Protein AF-A0A7M3VDT2-F1 (afdb_monomer_lite)

Organism: Mycoplasmoides genitalium (NCBI:txid2097)

pLDDT: mean 93.92, std 7.59, range [52.44, 98.81]

Foldseek 3Di:
DQQAAFPQQRFGLQQPDDDDPQGFHHWFDLVVAADWEQACLAFPSPPDQCPQDPDNRNIDRFHFQWADDPDQHFDFPVVVFDPPPTDDQPDPVQWDADVPGDIDGPGGGTHHGDQALQGDDPPCPVSRNADDVLVVVCVVCRHVNHQWAKWQQQLDDPSFAPCVPQDGSNPRNDQSPQQPSPAHRGNTGRQSSCVSNQCADPSNHVDGSRIHGGRDPPDDTDIHIDD

Structure (mmCIF, N/CA/C/O backbone):
data_AF-A0A7M3VDT2-F1
#
_entry.id   AF-A0A7M3VDT2-F1
#
loop_
_atom_site.group_PDB
_atom_site.id
_atom_site.type_symbol
_atom_site.label_atom_id
_atom_site.label_alt_id
_atom_site.label_comp_id
_atom_site.label_asym_id
_atom_site.label_entity_id
_atom_site.label_seq_id
_atom_site.pdbx_PDB_ins_code
_atom_site.Cartn_x
_atom_site.Cartn_y
_atom_site.Cartn_z
_atom_site.occupancy
_atom_site.B_iso_or_equiv
_atom_site.auth_seq_id
_atom_site.auth_comp_id
_atom_site.auth_asym_id
_atom_site.auth_atom_id
_atom_site.pdbx_PDB_model_num
ATOM 1 N N . LEU A 1 1 ? 8.315 -5.559 12.850 1.00 96.44 1 LEU A N 1
ATOM 2 C CA . LEU A 1 1 ? 7.412 -4.557 13.456 1.00 96.44 1 LEU A CA 1
ATOM 3 C C . LEU A 1 1 ? 6.039 -5.157 13.721 1.00 96.44 1 LEU A C 1
ATOM 5 O O . LEU A 1 1 ? 5.621 -5.099 14.862 1.00 96.44 1 LEU A O 1
ATOM 9 N N . ASP A 1 2 ? 5.402 -5.822 12.747 1.00 98.19 2 ASP A N 1
ATOM 10 C CA . ASP A 1 2 ? 4.050 -6.404 12.920 1.00 98.19 2 ASP A CA 1
ATOM 11 C C . ASP A 1 2 ? 3.877 -7.374 14.096 1.00 98.19 2 ASP A C 1
ATOM 13 O O . ASP A 1 2 ? 2.784 -7.517 14.633 1.00 98.19 2 ASP A O 1
ATOM 17 N N . PHE A 1 3 ? 4.947 -8.061 14.493 1.00 97.62 3 PHE A N 1
ATOM 18 C CA . PHE A 1 3 ? 4.902 -9.015 15.600 1.00 97.62 3 PHE A CA 1
ATOM 19 C C . PHE A 1 3 ? 4.782 -8.348 16.980 1.00 97.62 3 PHE A C 1
ATOM 21 O O . PHE A 1 3 ? 4.349 -8.990 17.931 1.00 97.62 3 PHE A O 1
ATOM 28 N N . LEU A 1 4 ? 5.175 -7.077 17.107 1.00 95.88 4 LEU A N 1
ATOM 29 C CA . LEU A 1 4 ? 5.096 -6.364 18.379 1.00 95.88 4 LEU A CA 1
ATOM 30 C C . LEU A 1 4 ? 3.632 -5.975 18.669 1.00 95.88 4 LEU A C 1
ATOM 32 O O . LEU A 1 4 ? 2.930 -5.562 17.740 1.00 95.88 4 LEU A O 1
ATOM 36 N N . PRO A 1 5 ? 3.163 -6.087 19.922 1.00 97.06 5 PRO A N 1
ATOM 37 C CA . PRO A 1 5 ? 1.887 -5.523 20.341 1.00 97.06 5 PRO A CA 1
ATOM 38 C C . PRO A 1 5 ? 1.964 -4.006 20.520 1.00 97.06 5 PRO A C 1
ATOM 40 O O . PRO A 1 5 ? 3.031 -3.449 20.7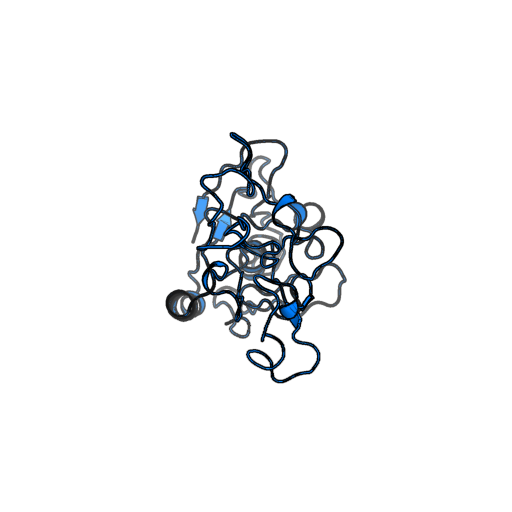88 1.00 97.06 5 PRO A O 1
ATOM 43 N N . TRP A 1 6 ? 0.817 -3.341 20.393 1.00 97.38 6 TRP A N 1
ATOM 44 C CA . TRP A 1 6 ? 0.643 -1.972 20.860 1.00 97.38 6 TRP A CA 1
ATOM 45 C C . TRP A 1 6 ? 0.300 -1.964 22.353 1.00 97.38 6 TRP A C 1
ATOM 47 O O . TRP A 1 6 ? -0.608 -2.667 22.789 1.00 97.38 6 TRP A O 1
ATOM 57 N N . ILE A 1 7 ? 0.995 -1.132 23.132 1.00 95.38 7 ILE A N 1
ATOM 58 C CA . ILE A 1 7 ? 0.852 -1.065 24.597 1.00 95.38 7 ILE A CA 1
ATOM 59 C C . ILE A 1 7 ? -0.560 -0.678 25.074 1.00 95.38 7 ILE A C 1
ATOM 61 O O . ILE A 1 7 ? -0.926 -0.979 26.203 1.00 95.38 7 ILE A O 1
ATOM 65 N N . GLY A 1 8 ? -1.360 -0.009 24.237 1.00 93.12 8 GLY A N 1
ATOM 66 C CA . GLY A 1 8 ? -2.694 0.455 24.624 1.00 93.12 8 GLY A CA 1
ATOM 67 C C . GLY A 1 8 ? -3.764 -0.639 24.697 1.00 93.12 8 GLY A C 1
ATOM 68 O O . GLY A 1 8 ? -4.765 -0.445 25.382 1.00 93.12 8 GLY A O 1
ATOM 69 N N . ASN A 1 9 ? -3.584 -1.774 24.011 1.00 91.50 9 ASN A N 1
ATOM 70 C CA . ASN A 1 9 ? -4.575 -2.863 24.006 1.00 91.50 9 ASN A CA 1
ATOM 71 C C . ASN A 1 9 ? -3.994 -4.279 23.807 1.00 91.50 9 ASN A C 1
ATOM 73 O O . ASN A 1 9 ? -4.750 -5.225 23.572 1.00 91.50 9 ASN A O 1
ATOM 77 N N . ASP A 1 10 ? -2.667 -4.427 23.846 1.00 94.50 10 ASP A N 1
ATOM 78 C CA . ASP A 1 10 ? -1.924 -5.678 23.645 1.00 94.50 10 ASP A CA 1
ATOM 79 C C . ASP A 1 10 ? -2.198 -6.404 22.312 1.00 94.50 10 ASP A C 1
ATOM 81 O O . ASP A 1 10 ? -1.794 -7.555 22.117 1.00 94.50 10 ASP A O 1
ATOM 85 N N . LYS A 1 11 ? -2.858 -5.751 21.346 1.00 94.94 11 LYS A N 1
ATOM 86 C CA . LYS A 1 11 ? -3.047 -6.300 20.001 1.00 94.94 11 LYS A CA 1
ATOM 87 C C . LYS A 1 11 ? -1.802 -6.058 19.158 1.00 94.94 11 LYS A C 1
ATOM 89 O O . LYS A 1 11 ? -1.247 -4.961 19.116 1.00 94.94 11 LYS A O 1
ATOM 94 N N . ALA A 1 12 ? -1.363 -7.106 18.466 1.00 96.94 12 ALA A N 1
ATOM 95 C CA . ALA A 1 12 ? -0.249 -7.042 17.530 1.00 96.94 12 ALA A CA 1
ATOM 96 C C . ALA A 1 12 ? -0.614 -6.254 16.270 1.00 96.94 12 ALA A C 1
ATOM 98 O O . ALA A 1 12 ? -1.678 -6.475 15.692 1.00 96.94 12 ALA A O 1
ATOM 99 N N . PHE A 1 13 ? 0.329 -5.452 15.770 1.00 98.00 13 PHE A N 1
ATOM 100 C CA . PHE A 1 13 ? 0.206 -4.741 14.487 1.00 98.00 13 PHE A CA 1
ATOM 101 C C . PHE A 1 13 ? 0.016 -5.682 13.277 1.00 98.00 13 PHE A C 1
ATOM 103 O O . PHE A 1 13 ? -0.335 -5.247 12.182 1.00 98.00 13 PHE A O 1
ATOM 110 N N . SER A 1 14 ? 0.245 -6.986 13.459 1.00 97.12 14 SER A N 1
ATOM 111 C CA . SER A 1 14 ? -0.022 -8.023 12.459 1.00 97.12 14 SER A CA 1
ATOM 112 C C . SER A 1 14 ? -1.505 -8.283 12.212 1.00 97.12 14 SER A C 1
ATOM 114 O O . SER A 1 14 ? -1.854 -8.747 11.130 1.00 97.12 14 SER A O 1
ATOM 116 N N . ASN A 1 15 ? -2.360 -8.056 13.215 1.00 94.56 15 ASN A N 1
ATOM 117 C CA . ASN A 1 15 ? -3.782 -8.411 13.211 1.00 94.56 15 ASN A CA 1
ATOM 118 C C . ASN A 1 15 ? -4.105 -9.879 12.829 1.00 94.56 15 ASN A C 1
ATOM 120 O O . ASN A 1 15 ? -5.233 -10.204 12.460 1.00 94.56 15 ASN A O 1
ATOM 124 N N . SER A 1 16 ? -3.144 -10.799 12.968 1.00 86.69 16 SER A N 1
ATOM 125 C CA . SER A 1 16 ? -3.182 -12.151 12.379 1.00 86.69 16 SER A CA 1
ATOM 126 C C . SER A 1 16 ? -4.087 -13.182 13.096 1.00 86.69 16 SER A C 1
ATOM 128 O O . SER A 1 16 ? -3.909 -14.387 12.919 1.00 86.69 16 SER A O 1
ATOM 130 N N . HIS A 1 17 ? -5.052 -12.762 13.916 1.00 67.94 17 HIS A N 1
ATOM 131 C CA . HIS A 1 17 ? -5.778 -13.657 14.836 1.00 67.94 17 HIS A CA 1
ATOM 132 C C . HIS A 1 17 ? -7.205 -14.046 14.399 1.00 67.94 17 HIS A C 1
ATOM 134 O O . HIS A 1 17 ? -7.950 -14.593 15.208 1.00 67.94 17 HIS A O 1
ATOM 140 N N . THR A 1 18 ? -7.624 -13.776 13.156 1.00 60.59 18 THR A N 1
ATOM 141 C CA . THR A 1 18 ? -9.034 -13.951 12.740 1.00 60.59 18 THR A CA 1
ATOM 142 C C . THR A 1 18 ? -9.201 -14.826 11.487 1.00 60.59 18 THR A C 1
ATOM 144 O O . THR A 1 18 ? -8.371 -14.801 10.587 1.00 60.59 18 THR A O 1
ATOM 147 N N . LEU A 1 19 ? -10.270 -15.640 11.457 1.00 52.44 19 LEU A N 1
ATOM 148 C CA . LEU A 1 19 ? -10.548 -16.713 10.477 1.00 52.44 19 LEU A CA 1
ATOM 149 C C . LEU A 1 19 ? -11.676 -16.361 9.472 1.00 52.44 19 LEU A C 1
ATOM 151 O O . LEU A 1 19 ? -12.477 -17.223 9.118 1.00 52.44 19 LEU A O 1
ATOM 155 N N . SER A 1 20 ? -11.798 -15.107 9.022 1.00 59.22 20 SER A N 1
ATOM 156 C CA . SER A 1 20 ? -12.810 -14.718 8.015 1.00 59.22 20 SER A CA 1
ATOM 157 C C . SER A 1 20 ? -12.182 -14.336 6.664 1.00 59.22 20 SER A C 1
ATOM 159 O O . SER A 1 20 ? -10.976 -14.171 6.547 1.00 59.22 20 SER A O 1
ATOM 161 N N . SER A 1 21 ? -12.972 -14.218 5.595 1.00 53.88 21 SER A N 1
ATOM 162 C CA . SER A 1 21 ? -12.469 -13.788 4.275 1.00 53.88 21 SER A CA 1
ATOM 163 C C . SER A 1 21 ? -12.267 -12.269 4.160 1.00 53.88 21 SER A C 1
ATOM 165 O O . SER A 1 21 ? -11.665 -11.803 3.199 1.00 53.88 21 SER A O 1
ATOM 167 N N . SER A 1 22 ? -12.769 -11.499 5.131 1.00 67.69 22 SER A N 1
ATOM 168 C CA . SER A 1 22 ? -12.589 -10.048 5.258 1.00 67.69 22 SER A CA 1
ATOM 169 C C . SER A 1 22 ? -11.825 -9.755 6.549 1.00 67.69 22 SER A C 1
ATOM 171 O O . SER A 1 22 ? -12.289 -9.015 7.421 1.00 67.69 22 SER A O 1
ATOM 173 N N . THR A 1 23 ? -10.673 -10.408 6.694 1.00 88.38 23 THR A N 1
ATOM 174 C CA . THR A 1 23 ? -9.798 -10.252 7.852 1.00 88.38 23 THR A CA 1
ATOM 175 C C . THR A 1 23 ? -8.942 -9.001 7.730 1.00 88.38 23 THR A C 1
ATOM 177 O O . THR A 1 23 ? -8.434 -8.714 6.643 1.00 88.38 23 THR A O 1
ATOM 180 N N . PRO A 1 24 ? -8.720 -8.296 8.845 1.00 94.06 24 PRO A N 1
ATOM 181 C CA . PRO A 1 24 ? -7.745 -7.224 8.918 1.00 94.06 24 PRO A CA 1
ATOM 182 C C . PRO A 1 24 ? -6.366 -7.655 8.411 1.00 94.06 24 PRO A C 1
ATOM 184 O O . PRO A 1 24 ? -5.929 -8.787 8.620 1.00 94.06 24 PRO A O 1
ATOM 187 N N . LEU A 1 25 ? -5.686 -6.725 7.749 1.00 96.44 25 LEU A N 1
ATOM 188 C CA . LEU A 1 25 ? -4.339 -6.908 7.212 1.00 96.44 25 LEU A CA 1
ATOM 189 C C . LEU A 1 25 ? -3.280 -6.377 8.200 1.00 96.44 25 LEU A C 1
ATOM 191 O O . LEU A 1 25 ? -3.615 -5.573 9.078 1.00 96.44 25 LEU A O 1
ATOM 195 N N . PRO A 1 26 ? -2.004 -6.790 8.071 1.00 98.00 26 PRO A N 1
ATOM 196 C CA . PRO A 1 26 ? -0.921 -6.233 8.875 1.00 98.00 26 PRO A CA 1
ATOM 197 C C . PRO A 1 26 ? -0.645 -4.764 8.522 1.00 98.00 26 PRO A C 1
ATOM 199 O O . PRO A 1 26 ? -0.863 -4.321 7.392 1.00 98.00 26 PRO A O 1
ATOM 202 N N . THR A 1 27 ? -0.123 -4.010 9.489 1.00 98.50 27 THR A N 1
ATOM 203 C CA . THR A 1 27 ? 0.191 -2.584 9.327 1.00 98.50 27 THR A CA 1
ATOM 204 C C . THR A 1 27 ? 1.484 -2.335 8.549 1.00 98.50 27 THR A C 1
ATOM 206 O O . THR A 1 27 ? 1.537 -1.405 7.743 1.00 98.50 27 THR A O 1
ATOM 209 N N . PHE A 1 28 ? 2.537 -3.125 8.776 1.00 98.69 28 PHE A N 1
ATOM 210 C CA . PHE A 1 28 ? 3.884 -2.843 8.266 1.00 98.69 28 PHE A CA 1
ATOM 211 C C . PHE A 1 28 ? 4.374 -3.811 7.186 1.00 98.69 28 PHE A C 1
ATOM 213 O O . PHE A 1 28 ? 5.256 -3.442 6.410 1.00 98.69 28 PHE A O 1
ATOM 220 N N . SER A 1 29 ? 3.869 -5.040 7.114 1.00 98.56 29 SER A N 1
ATOM 221 C CA . SER A 1 29 ? 4.315 -6.050 6.144 1.00 98.56 29 SER A CA 1
ATOM 222 C C . SER A 1 29 ? 3.548 -5.959 4.826 1.00 98.56 29 SER A C 1
ATOM 224 O O . SER A 1 29 ? 2.366 -5.635 4.803 1.00 98.56 29 SER A O 1
ATOM 226 N N . ASN A 1 30 ? 4.223 -6.293 3.723 1.00 98.56 30 ASN A N 1
ATOM 227 C CA . ASN A 1 30 ? 3.563 -6.538 2.434 1.00 98.56 30 ASN A CA 1
ATOM 228 C C . ASN A 1 30 ? 3.340 -8.031 2.168 1.00 98.56 30 ASN A C 1
ATOM 230 O O . ASN A 1 30 ? 2.627 -8.381 1.236 1.00 98.56 30 ASN A O 1
ATOM 234 N N . ILE A 1 31 ? 3.964 -8.925 2.937 1.00 98.12 31 ILE A N 1
ATOM 235 C CA . ILE A 1 31 ? 3.867 -10.370 2.712 1.00 98.12 31 ILE A CA 1
ATOM 236 C C . ILE A 1 31 ? 2.407 -10.792 2.908 1.00 98.12 31 ILE A C 1
ATOM 238 O O . ILE A 1 31 ? 1.823 -10.494 3.946 1.00 98.12 31 ILE A O 1
ATOM 242 N N . ASN A 1 32 ? 1.835 -11.459 1.899 1.00 96.56 32 ASN A N 1
ATOM 243 C CA . ASN A 1 32 ? 0.412 -11.819 1.818 1.00 96.56 32 ASN A CA 1
ATOM 244 C C . ASN A 1 32 ? -0.567 -10.628 1.744 1.00 96.56 32 ASN A C 1
ATOM 246 O O . ASN A 1 32 ? -1.766 -10.818 1.923 1.00 96.56 32 ASN A O 1
ATOM 250 N N . VAL A 1 33 ? -0.085 -9.423 1.421 1.00 97.19 33 VAL A N 1
ATOM 251 C CA . VAL A 1 33 ? -0.910 -8.223 1.228 1.00 97.19 33 VAL A CA 1
ATOM 252 C C . VAL A 1 33 ? -0.887 -7.791 -0.239 1.00 97.19 33 VAL A C 1
ATOM 254 O O . VAL A 1 33 ? 0.177 -7.593 -0.831 1.00 97.19 33 VAL A O 1
ATOM 257 N N . GLY A 1 34 ? -2.072 -7.606 -0.823 1.00 96.12 34 GLY A N 1
ATOM 258 C CA . GLY A 1 34 ? -2.234 -7.272 -2.237 1.00 96.12 34 GLY A CA 1
ATOM 259 C C . GLY A 1 34 ? -2.085 -8.504 -3.128 1.00 96.12 34 GLY A C 1
ATOM 260 O O . GLY A 1 34 ? -2.728 -9.525 -2.896 1.00 96.12 34 GLY A O 1
ATOM 261 N N . VAL A 1 35 ? -1.246 -8.414 -4.160 1.00 96.94 35 VAL A N 1
ATOM 262 C CA . VAL A 1 35 ? -1.009 -9.502 -5.122 1.00 96.94 35 VAL A CA 1
ATOM 263 C C . VAL A 1 35 ? 0.481 -9.779 -5.285 1.00 96.94 35 VAL A C 1
ATOM 265 O O . VAL A 1 35 ? 1.318 -8.928 -4.992 1.00 96.94 35 VAL A O 1
ATOM 268 N N . LYS A 1 36 ? 0.823 -10.971 -5.781 1.00 97.75 36 LYS A N 1
ATOM 269 C CA . LYS A 1 36 ? 2.179 -11.267 -6.253 1.00 97.75 36 LYS A CA 1
ATOM 270 C C . LYS A 1 36 ? 2.397 -10.677 -7.645 1.00 97.75 36 LYS A C 1
ATOM 272 O O . LYS A 1 36 ? 1.536 -10.823 -8.512 1.00 97.75 36 LYS A O 1
ATOM 277 N N . SER A 1 37 ? 3.545 -10.037 -7.823 1.00 97.81 37 SER A N 1
ATOM 278 C CA . SER A 1 37 ? 4.015 -9.443 -9.070 1.00 97.81 37 SER A CA 1
ATOM 279 C C . SER A 1 37 ? 5.362 -10.041 -9.456 1.00 97.81 37 SER A C 1
ATOM 281 O O . SER A 1 37 ? 6.316 -9.941 -8.682 1.00 97.81 37 SER A O 1
ATOM 283 N N . ASP A 1 38 ? 5.468 -10.549 -10.681 1.00 96.88 38 ASP A N 1
ATOM 284 C CA . ASP A 1 38 ? 6.740 -10.967 -11.274 1.00 96.88 38 ASP A CA 1
ATOM 285 C C . ASP A 1 38 ? 7.572 -9.734 -11.657 1.00 96.88 38 ASP A C 1
ATOM 287 O O . ASP A 1 38 ? 7.226 -8.973 -12.570 1.00 96.88 38 ASP A O 1
ATOM 291 N N . ILE A 1 39 ? 8.685 -9.531 -10.952 1.00 96.75 39 ILE A N 1
ATOM 292 C CA . ILE A 1 39 ? 9.548 -8.358 -11.138 1.00 96.75 39 ILE A CA 1
ATOM 293 C C . ILE A 1 39 ? 10.364 -8.398 -12.434 1.00 96.75 39 ILE A C 1
ATOM 295 O O . ILE A 1 39 ? 10.889 -7.366 -12.849 1.00 96.75 39 ILE A O 1
ATOM 299 N N . THR A 1 40 ? 10.451 -9.548 -13.117 1.00 96.56 40 THR A N 1
ATOM 300 C CA . THR A 1 40 ? 11.112 -9.639 -14.435 1.00 96.56 40 THR A CA 1
ATOM 301 C C . THR A 1 40 ? 10.351 -8.880 -15.516 1.00 96.56 40 THR A C 1
ATOM 303 O O . THR A 1 40 ? 10.894 -8.616 -16.582 1.00 96.56 40 THR A O 1
ATOM 306 N N . GLN A 1 41 ? 9.096 -8.509 -15.255 1.00 96.56 41 GLN A N 1
ATOM 307 C CA . GLN A 1 41 ? 8.261 -7.750 -16.182 1.00 96.56 41 GLN A CA 1
ATOM 308 C C . GLN A 1 41 ? 8.283 -6.237 -15.925 1.00 96.56 41 GLN A C 1
ATOM 310 O O . GLN A 1 41 ? 7.543 -5.492 -16.578 1.00 96.56 41 GLN A O 1
ATOM 315 N N . HIS A 1 42 ? 9.118 -5.767 -14.993 1.00 96.81 42 HIS A N 1
ATOM 316 C CA . HIS A 1 42 ? 9.266 -4.353 -14.644 1.00 96.81 42 HIS A CA 1
ATOM 317 C C . HIS A 1 42 ? 10.439 -3.702 -15.383 1.00 96.81 42 HIS A C 1
ATOM 319 O O . HIS A 1 42 ? 11.436 -4.351 -15.694 1.00 96.81 42 HIS A O 1
ATOM 325 N N . LEU A 1 43 ? 10.344 -2.387 -15.592 1.00 97.38 43 LEU A N 1
ATOM 326 C CA . LEU A 1 43 ? 11.415 -1.536 -16.113 1.00 97.38 43 LEU A CA 1
ATOM 327 C C . LEU A 1 43 ? 11.958 -2.041 -17.463 1.00 97.38 43 LEU A C 1
ATOM 329 O O . LEU A 1 43 ? 11.207 -2.101 -18.437 1.00 97.38 43 LEU A O 1
ATOM 333 N N . ASN A 1 44 ? 13.250 -2.373 -17.538 1.00 96.06 44 ASN A N 1
ATOM 334 C CA . ASN A 1 44 ? 13.911 -2.869 -18.746 1.00 96.06 44 ASN A CA 1
ATOM 335 C C . ASN A 1 44 ? 13.699 -4.370 -19.000 1.00 96.06 44 ASN A C 1
ATOM 337 O O . ASN A 1 44 ? 14.015 -4.822 -20.092 1.00 96.06 44 ASN A O 1
ATOM 341 N N . LYS A 1 45 ? 13.162 -5.132 -18.035 1.00 96.25 45 LYS A N 1
ATOM 342 C CA . LYS A 1 45 ? 12.861 -6.575 -18.153 1.00 96.25 45 LYS A CA 1
ATOM 343 C C . LYS A 1 45 ? 14.058 -7.490 -18.431 1.00 96.25 45 LYS A C 1
ATOM 345 O O . LYS A 1 45 ? 13.898 -8.610 -18.915 1.00 96.25 45 LYS A O 1
ATOM 350 N N . GLU A 1 46 ? 15.264 -7.038 -18.115 1.00 94.12 46 GLU A N 1
ATOM 351 C CA . GLU A 1 46 ? 16.500 -7.770 -18.384 1.00 94.12 46 GLU A CA 1
ATOM 352 C C . GLU A 1 46 ? 17.283 -8.010 -17.090 1.00 94.12 46 GLU A C 1
ATOM 354 O O . GLU A 1 46 ? 17.247 -7.203 -16.160 1.00 94.12 46 GLU A O 1
ATOM 359 N N . ASN A 1 47 ? 18.017 -9.129 -17.039 1.00 92.69 47 ASN A N 1
ATOM 360 C CA . ASN A 1 47 ? 18.950 -9.470 -15.957 1.00 92.69 47 ASN A CA 1
ATOM 361 C C . ASN A 1 47 ? 18.349 -9.389 -14.538 1.00 92.69 47 ASN A C 1
ATOM 363 O O . ASN A 1 47 ? 19.010 -8.950 -13.607 1.00 92.69 47 ASN A O 1
ATOM 367 N N . THR A 1 48 ? 17.091 -9.800 -14.351 1.00 93.19 48 THR A N 1
ATOM 368 C CA . THR A 1 48 ? 16.390 -9.638 -13.059 1.00 93.19 48 THR A CA 1
ATOM 369 C C . THR A 1 48 ? 16.280 -10.934 -12.244 1.00 93.19 48 THR A C 1
ATOM 371 O O . THR A 1 48 ? 16.426 -10.905 -11.024 1.00 93.19 48 THR A O 1
ATOM 374 N N . ARG A 1 49 ? 16.040 -12.084 -12.898 1.00 89.31 49 ARG A N 1
ATOM 375 C CA . ARG A 1 49 ? 15.554 -13.325 -12.251 1.00 89.31 49 ARG A CA 1
ATOM 376 C C . ARG A 1 49 ? 16.383 -13.781 -11.047 1.00 89.31 49 ARG A C 1
ATOM 378 O O . ARG A 1 49 ? 15.817 -14.004 -9.991 1.00 89.31 49 ARG A O 1
ATOM 385 N N . TRP A 1 50 ? 17.697 -13.902 -11.210 1.00 91.50 50 TRP A N 1
ATOM 386 C CA . TRP A 1 50 ? 18.598 -14.438 -10.179 1.00 91.50 50 TRP A CA 1
ATOM 387 C C . TRP A 1 50 ? 19.358 -13.359 -9.407 1.00 91.50 50 TRP A C 1
ATOM 389 O O . TRP A 1 50 ? 20.159 -13.677 -8.536 1.00 91.50 50 TRP A O 1
ATOM 399 N N . VAL A 1 51 ? 19.136 -12.087 -9.744 1.00 95.50 51 VAL A N 1
ATOM 400 C CA . VAL A 1 51 ? 19.867 -10.966 -9.141 1.00 95.50 51 VAL A CA 1
ATOM 401 C C . VAL A 1 51 ? 19.281 -10.602 -7.782 1.00 95.50 51 VAL A C 1
ATOM 403 O O . VAL A 1 51 ? 20.025 -10.318 -6.850 1.00 95.50 51 VAL A O 1
ATOM 406 N N . PHE A 1 52 ? 17.952 -10.638 -7.658 1.00 94.50 52 PHE A N 1
ATOM 407 C CA . PHE A 1 52 ? 17.258 -10.170 -6.455 1.00 94.50 52 PHE A CA 1
ATOM 408 C C . PHE A 1 52 ? 16.658 -11.291 -5.609 1.00 94.50 52 PHE A C 1
ATOM 410 O O . PHE A 1 52 ? 16.582 -11.163 -4.390 1.00 94.50 52 PHE A O 1
ATOM 417 N N . ILE A 1 53 ? 16.202 -12.374 -6.243 1.00 94.00 53 ILE A N 1
ATOM 418 C CA . ILE A 1 53 ? 15.517 -13.477 -5.569 1.00 94.00 53 ILE A CA 1
ATOM 419 C C . ILE A 1 53 ? 16.188 -14.784 -6.000 1.00 94.00 53 ILE A C 1
ATOM 421 O O . ILE A 1 53 ? 16.200 -15.093 -7.191 1.00 94.00 53 ILE A O 1
ATOM 425 N N . PRO A 1 54 ? 16.727 -15.588 -5.069 1.00 91.81 54 PRO A N 1
ATOM 426 C CA . PRO A 1 54 ? 17.346 -16.870 -5.390 1.00 91.81 54 PRO A CA 1
ATOM 427 C C . PRO A 1 54 ? 16.277 -17.963 -5.578 1.00 91.81 54 PRO A C 1
ATOM 429 O O . PRO A 1 54 ? 16.284 -18.985 -4.898 1.00 91.81 54 PRO A O 1
ATOM 432 N N . ASN A 1 55 ? 15.313 -17.728 -6.471 1.00 89.25 55 ASN A N 1
ATOM 433 C CA . ASN A 1 55 ? 14.240 -18.662 -6.810 1.00 89.25 55 ASN A CA 1
ATOM 434 C C . ASN A 1 55 ? 13.820 -18.487 -8.280 1.00 89.25 55 ASN A C 1
ATOM 436 O O . ASN A 1 55 ? 13.963 -17.413 -8.858 1.00 89.25 55 ASN A O 1
ATOM 440 N N . SER A 1 56 ? 13.267 -19.540 -8.885 1.00 88.00 56 SER A N 1
ATOM 441 C CA . SER A 1 56 ? 12.819 -19.540 -10.283 1.00 88.00 56 SER A CA 1
ATOM 442 C C . SER A 1 56 ? 11.630 -18.610 -10.541 1.00 88.00 56 SER A C 1
ATOM 444 O O . SER A 1 56 ? 11.486 -18.117 -11.660 1.00 88.00 56 SER A O 1
ATOM 446 N N . SER A 1 57 ? 10.808 -18.362 -9.515 1.00 92.75 57 SER A N 1
ATOM 447 C CA . SER A 1 57 ? 9.689 -17.412 -9.527 1.00 92.75 57 SER A CA 1
ATOM 448 C C . SER A 1 57 ? 10.059 -16.176 -8.699 1.00 92.75 57 SER A C 1
ATOM 450 O O . SER A 1 57 ? 9.943 -16.216 -7.468 1.00 92.75 57 SER A O 1
ATOM 452 N N . PRO A 1 58 ? 10.549 -15.092 -9.328 1.00 93.31 58 PRO A N 1
ATOM 453 C CA . PRO A 1 58 ? 10.951 -13.872 -8.636 1.00 93.31 58 PRO A CA 1
ATOM 454 C C . PRO A 1 58 ? 9.727 -12.987 -8.328 1.00 93.31 58 PRO A C 1
ATOM 456 O O . PRO A 1 58 ? 9.651 -11.826 -8.722 1.00 93.31 58 PRO A O 1
ATOM 459 N N . ASP A 1 59 ? 8.748 -13.552 -7.625 1.00 96.69 59 ASP A N 1
ATOM 460 C CA . ASP A 1 59 ? 7.518 -12.856 -7.255 1.00 96.69 59 ASP A CA 1
ATOM 461 C C . ASP A 1 59 ? 7.699 -12.032 -5.978 1.00 96.69 59 ASP A C 1
ATOM 463 O O . ASP A 1 59 ? 8.190 -12.532 -4.963 1.00 96.69 59 ASP A O 1
ATOM 467 N N . ILE A 1 60 ? 7.204 -10.794 -5.992 1.00 97.75 60 ILE A N 1
ATOM 468 C CA . ILE A 1 60 ? 7.142 -9.918 -4.815 1.00 97.75 60 ILE A CA 1
ATOM 469 C C . ILE A 1 60 ? 5.698 -9.490 -4.567 1.00 97.75 60 ILE A C 1
ATOM 471 O O . ILE A 1 60 ? 4.948 -9.211 -5.502 1.00 97.75 60 ILE A O 1
ATOM 475 N N . TRP A 1 61 ? 5.297 -9.438 -3.297 1.00 98.56 61 TRP A N 1
ATOM 476 C CA . TRP A 1 61 ? 3.994 -8.908 -2.908 1.00 98.56 61 TRP A CA 1
ATOM 477 C C . TRP A 1 61 ? 3.948 -7.386 -3.049 1.00 98.56 61 TRP A C 1
ATOM 479 O O . TRP A 1 61 ? 4.810 -6.678 -2.530 1.00 98.56 61 TRP A O 1
ATOM 489 N N . THR A 1 62 ? 2.907 -6.877 -3.703 1.00 98.25 62 THR A N 1
ATOM 490 C CA . THR A 1 62 ? 2.744 -5.444 -3.984 1.00 98.25 62 THR A CA 1
ATOM 491 C C . THR A 1 62 ? 2.499 -4.586 -2.743 1.00 98.25 62 THR A C 1
ATOM 493 O O . THR A 1 62 ? 2.764 -3.383 -2.780 1.00 98.25 62 THR A O 1
ATOM 496 N N . GLY A 1 63 ? 1.947 -5.174 -1.676 1.00 98.31 63 GLY A N 1
ATOM 497 C CA . GLY A 1 63 ? 1.358 -4.425 -0.570 1.00 98.31 63 GLY A CA 1
ATOM 498 C C . GLY A 1 63 ? -0.005 -3.821 -0.929 1.00 98.31 63 GLY A C 1
ATOM 499 O O . GLY A 1 63 ? -0.547 -4.061 -2.015 1.00 98.31 63 GLY A O 1
ATOM 500 N N . ALA A 1 64 ? -0.562 -3.047 0.005 1.00 98.06 64 ALA A N 1
ATOM 501 C CA . ALA A 1 64 ? -1.848 -2.365 -0.148 1.00 98.06 64 ALA A CA 1
ATOM 502 C C . ALA A 1 64 ? -1.734 -1.134 -1.069 1.00 98.06 64 ALA A C 1
ATOM 504 O O . ALA A 1 64 ? -0.658 -0.543 -1.213 1.00 98.06 64 ALA A O 1
ATOM 505 N N . GLY A 1 65 ? -2.843 -0.719 -1.692 1.00 97.25 65 GLY A N 1
ATOM 506 C CA . GLY A 1 65 ? -2.863 0.425 -2.614 1.00 97.25 65 GLY A CA 1
ATOM 507 C C . GLY A 1 65 ? -2.116 0.158 -3.920 1.00 97.25 65 GLY A C 1
ATOM 508 O O . GLY A 1 65 ? -1.513 1.066 -4.495 1.00 97.25 65 GLY A O 1
ATOM 509 N N . TYR A 1 66 ? -2.072 -1.104 -4.351 1.00 97.25 66 TYR A N 1
ATOM 510 C CA . TYR A 1 66 ? -1.368 -1.499 -5.563 1.00 97.25 66 TYR A CA 1
ATOM 511 C C . TYR A 1 66 ? -2.149 -1.117 -6.829 1.00 97.25 66 TYR A C 1
ATOM 513 O O . TYR A 1 66 ? -3.349 -0.860 -6.810 1.00 97.25 66 TYR A O 1
ATOM 521 N N . ARG A 1 67 ? -1.442 -1.093 -7.957 1.00 95.00 67 ARG A N 1
ATOM 522 C CA . ARG A 1 67 ? -1.919 -0.716 -9.288 1.00 95.00 67 ARG A CA 1
ATOM 523 C C . ARG A 1 67 ? -1.751 -1.903 -10.233 1.00 95.00 67 ARG A C 1
ATOM 525 O O . ARG A 1 67 ? -0.671 -2.494 -10.315 1.00 95.00 67 ARG A O 1
ATOM 532 N N . LYS A 1 68 ? -2.794 -2.229 -10.990 1.00 91.69 68 LYS A N 1
ATOM 533 C CA . LYS A 1 68 ? -2.779 -3.299 -12.000 1.00 91.69 68 LYS A CA 1
ATOM 534 C C . LYS A 1 68 ? -3.579 -2.896 -13.232 1.00 91.69 68 LYS A C 1
ATOM 536 O O . LYS A 1 68 ? -4.475 -2.061 -13.148 1.00 91.69 68 LYS A O 1
ATOM 541 N N . GLN A 1 69 ? -3.285 -3.538 -14.357 1.00 84.31 69 GLN A N 1
ATOM 542 C CA . GLN A 1 69 ? -4.126 -3.488 -15.548 1.00 84.31 69 GLN A CA 1
ATOM 543 C C . GLN A 1 69 ? -4.094 -4.854 -16.235 1.00 84.31 69 GLN A C 1
ATOM 545 O O . GLN A 1 69 ? -3.098 -5.219 -16.853 1.00 84.31 69 GLN A O 1
ATOM 550 N N . GLY A 1 70 ? -5.182 -5.616 -16.114 1.00 81.94 70 GLY A N 1
ATOM 551 C CA . GLY A 1 70 ? -5.314 -6.964 -16.681 1.00 81.94 70 GLY A CA 1
ATOM 552 C C . GLY A 1 70 ? -4.486 -8.036 -15.959 1.00 81.94 70 GLY A C 1
ATOM 553 O O . GLY A 1 70 ? -5.040 -9.056 -15.565 1.00 81.94 70 GLY A O 1
ATOM 554 N N . ASN A 1 71 ? -3.188 -7.798 -15.742 1.00 87.50 71 ASN A N 1
ATOM 555 C CA . ASN A 1 71 ? -2.275 -8.679 -15.011 1.00 87.50 71 ASN A CA 1
ATOM 556 C C . ASN A 1 71 ? -1.601 -7.961 -13.821 1.00 87.50 71 ASN A C 1
ATOM 558 O O . ASN A 1 71 ? -1.744 -6.748 -13.644 1.00 87.50 71 ASN A O 1
ATOM 562 N N . ASN A 1 72 ? -0.856 -8.730 -13.020 1.00 93.00 72 ASN A N 1
ATOM 563 C CA . ASN A 1 72 ? -0.139 -8.246 -11.836 1.00 93.00 72 ASN A CA 1
ATOM 564 C C . ASN A 1 72 ? 1.374 -8.067 -12.068 1.00 93.00 72 ASN A C 1
ATOM 566 O O . ASN A 1 72 ? 2.088 -7.807 -11.110 1.00 93.00 72 ASN A O 1
ATOM 570 N N . ASN A 1 73 ? 1.869 -8.207 -13.303 1.00 95.00 73 ASN A N 1
ATOM 571 C CA . ASN A 1 73 ? 3.296 -8.336 -13.621 1.00 95.00 73 ASN A CA 1
ATOM 572 C C . ASN A 1 73 ? 3.779 -7.132 -14.442 1.00 95.00 73 ASN A C 1
ATOM 574 O O . ASN A 1 73 ? 3.976 -7.212 -15.655 1.00 95.00 73 ASN A O 1
ATOM 578 N N . GLY A 1 74 ? 3.957 -6.001 -13.765 1.00 94.88 74 GLY A N 1
ATOM 579 C CA . GLY A 1 74 ? 4.299 -4.711 -14.360 1.00 94.88 74 GLY A CA 1
ATOM 580 C C . GLY A 1 74 ? 3.076 -3.989 -14.918 1.00 94.88 74 GLY A C 1
ATOM 581 O O . GLY A 1 74 ? 2.300 -4.549 -15.687 1.00 94.88 74 GLY A O 1
ATOM 582 N N . ILE A 1 75 ? 2.897 -2.722 -14.543 1.00 95.69 75 ILE A N 1
ATOM 583 C CA . ILE A 1 75 ? 1.840 -1.878 -15.107 1.00 95.69 75 ILE A CA 1
ATOM 584 C C . ILE A 1 75 ? 2.371 -1.123 -16.337 1.00 95.69 75 ILE A C 1
ATOM 586 O O . ILE A 1 75 ? 3.419 -0.479 -16.230 1.00 95.69 75 ILE A O 1
ATOM 590 N N . PRO A 1 76 ? 1.688 -1.167 -17.496 1.00 94.12 76 PRO A N 1
ATOM 591 C CA . PRO A 1 76 ? 2.102 -0.402 -18.669 1.00 94.12 76 PRO A CA 1
ATOM 592 C C . PRO A 1 76 ? 2.078 1.107 -18.409 1.00 94.12 76 PRO A C 1
ATOM 594 O O . PRO A 1 76 ? 1.140 1.627 -17.800 1.00 94.12 76 PRO A O 1
ATOM 597 N N . LEU A 1 77 ? 3.064 1.833 -18.940 1.00 90.69 77 LEU A N 1
ATOM 598 C CA . LEU A 1 77 ? 3.145 3.293 -18.827 1.00 90.69 77 LEU A CA 1
ATOM 599 C C . LEU A 1 77 ? 1.881 3.991 -19.351 1.00 9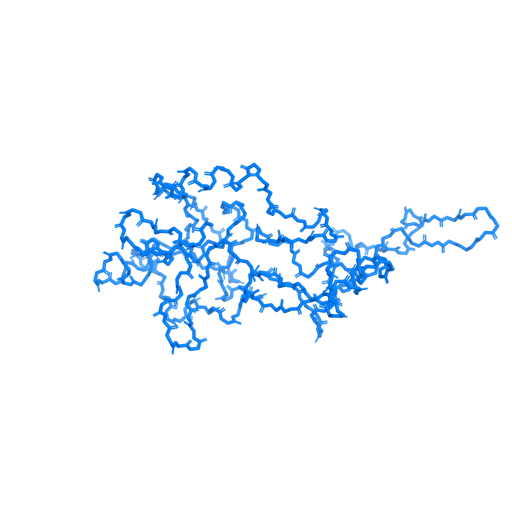0.69 77 LEU A C 1
ATOM 601 O O . LEU A 1 77 ? 1.454 4.999 -18.793 1.00 90.69 77 LEU A O 1
ATOM 605 N N . THR A 1 78 ? 1.263 3.452 -20.405 1.00 86.75 78 THR A N 1
ATOM 606 C CA . THR A 1 78 ? 0.028 3.980 -21.012 1.00 86.75 78 THR A CA 1
ATOM 607 C C . THR A 1 78 ? -1.130 4.105 -20.030 1.00 86.75 78 THR A C 1
ATOM 609 O O . THR A 1 78 ? -2.010 4.931 -20.245 1.00 86.75 78 THR A O 1
ATOM 612 N N . SER A 1 79 ? -1.102 3.338 -18.946 1.00 84.12 79 SER A N 1
ATOM 613 C CA . SER A 1 79 ? -2.193 3.227 -17.975 1.00 84.12 79 SER A CA 1
ATOM 614 C C . SER A 1 79 ? -2.000 4.115 -16.755 1.00 84.12 79 SER A C 1
ATOM 616 O O . SER A 1 79 ? -2.852 4.150 -15.875 1.00 84.12 79 SER A O 1
ATOM 618 N N . VAL A 1 80 ? -0.874 4.829 -16.699 1.00 81.12 80 VAL A N 1
ATOM 619 C CA . VAL A 1 80 ? -0.502 5.711 -15.587 1.00 81.12 80 VAL A CA 1
ATOM 620 C C . VAL A 1 80 ? -0.020 7.081 -16.069 1.00 81.12 80 VAL A C 1
ATOM 622 O O . VAL A 1 80 ? 0.642 7.805 -15.328 1.00 81.12 80 VAL A O 1
ATOM 625 N N . LYS A 1 81 ? -0.326 7.446 -17.321 1.00 80.56 81 LYS A N 1
ATOM 626 C CA . LYS A 1 81 ? 0.023 8.761 -17.865 1.00 80.56 81 LYS A CA 1
ATOM 627 C C . LYS A 1 81 ? -0.734 9.866 -17.115 1.00 80.56 81 LYS A C 1
ATOM 629 O O . LYS A 1 81 ? -1.945 9.738 -16.940 1.00 80.56 81 LYS A O 1
ATOM 634 N N . PRO A 1 82 ? -0.064 10.962 -16.723 1.00 74.75 82 PRO A N 1
ATOM 635 C CA . PRO A 1 82 ? -0.739 12.103 -16.119 1.00 74.75 82 PRO A CA 1
ATOM 636 C C . PRO A 1 82 ? -1.695 12.780 -17.110 1.00 74.75 82 PRO A C 1
ATOM 638 O O . PRO A 1 82 ? -1.482 12.771 -18.329 1.00 74.75 82 PRO A O 1
ATOM 641 N N . SER A 1 83 ? -2.751 13.384 -16.567 1.00 61.66 83 SER A N 1
ATOM 642 C CA . SER A 1 83 ? -3.751 14.139 -17.314 1.00 61.66 83 SER A CA 1
ATOM 643 C C . SER A 1 83 ? -3.378 15.625 -17.393 1.00 61.66 83 SER A C 1
ATOM 645 O O . SER A 1 83 ? -3.482 16.342 -16.403 1.00 61.66 83 SER A O 1
ATOM 647 N N . SER A 1 84 ? -3.034 16.061 -18.606 1.00 71.88 84 SER A N 1
ATOM 648 C CA . SER A 1 84 ? -3.016 17.450 -19.104 1.00 71.88 84 SER A CA 1
ATOM 649 C C . SER A 1 84 ? -1.788 18.344 -18.801 1.00 71.88 84 SER A C 1
ATOM 651 O O . SER A 1 84 ? -1.608 18.775 -17.665 1.00 71.88 84 SER A O 1
ATOM 653 N N . PRO A 1 85 ? -1.009 18.720 -19.847 1.00 73.75 85 PRO A N 1
ATOM 654 C CA . PRO A 1 85 ? -1.021 18.096 -21.174 1.00 73.75 85 PRO A CA 1
ATOM 655 C C . PRO A 1 85 ? -0.656 16.608 -21.054 1.00 73.75 85 PRO A C 1
ATOM 657 O O . PRO A 1 85 ? 0.165 16.220 -20.225 1.00 73.75 85 PRO A O 1
ATOM 660 N N . SER A 1 86 ? -1.323 15.752 -21.837 1.00 82.38 86 SER A N 1
ATOM 661 C CA . SER A 1 86 ? -1.082 14.305 -21.783 1.00 82.38 86 SER A CA 1
ATOM 662 C C . SER A 1 86 ? 0.370 14.001 -22.146 1.00 82.38 86 SER A C 1
ATOM 664 O O . SER A 1 86 ? 0.850 14.411 -23.203 1.00 82.38 86 SER A O 1
ATOM 666 N N . PHE A 1 87 ? 1.069 13.273 -21.275 1.00 88.19 87 PHE A N 1
ATOM 667 C CA . PHE A 1 87 ? 2.455 12.887 -21.518 1.00 88.19 87 PHE A CA 1
ATOM 668 C C . PHE A 1 87 ? 2.570 11.988 -22.762 1.00 88.19 87 PHE A C 1
ATOM 670 O O . PHE A 1 87 ? 2.000 10.886 -22.826 1.00 88.19 87 PHE A O 1
ATOM 677 N N . ASN A 1 88 ? 3.348 12.439 -23.749 1.00 89.94 88 ASN A N 1
ATOM 678 C CA . ASN A 1 88 ? 3.653 11.665 -24.944 1.00 89.94 88 ASN A CA 1
ATOM 679 C C . ASN A 1 88 ? 5.080 11.089 -24.867 1.00 89.94 88 ASN A C 1
ATOM 681 O O . ASN A 1 88 ? 6.037 11.818 -25.109 1.00 89.94 88 ASN A O 1
ATOM 685 N N . PRO A 1 89 ? 5.254 9.780 -24.608 1.00 90.00 89 PRO A N 1
ATOM 686 C CA . PRO A 1 89 ? 6.578 9.162 -24.534 1.00 90.00 89 PRO A CA 1
ATOM 687 C 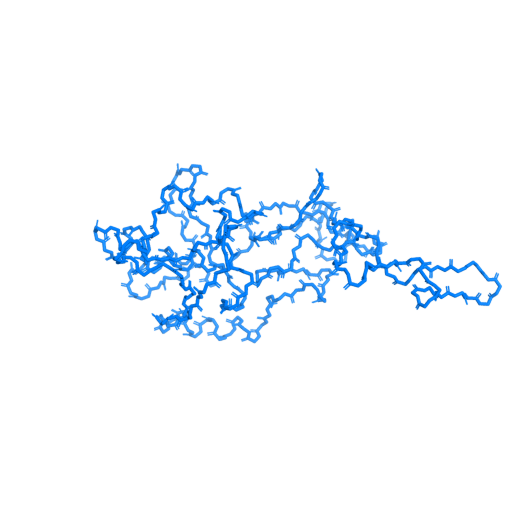C . PRO A 1 89 ? 7.309 9.121 -25.886 1.00 90.00 89 PRO A C 1
ATOM 689 O O . PRO A 1 89 ? 8.478 8.754 -25.936 1.00 90.00 89 PRO A O 1
ATOM 692 N N . SER A 1 90 ? 6.620 9.452 -26.980 1.00 90.62 90 SER A N 1
ATOM 693 C CA . SER A 1 90 ? 7.154 9.456 -28.341 1.00 90.62 90 SER A CA 1
ATOM 694 C C . SER A 1 90 ? 7.344 10.866 -28.906 1.00 90.62 90 SER A C 1
ATOM 696 O O . SER A 1 90 ? 7.609 10.997 -30.097 1.00 90.62 90 SER A O 1
ATOM 698 N N . SER A 1 91 ? 7.226 11.927 -28.109 1.00 92.19 91 SER A N 1
ATOM 699 C CA . SER A 1 91 ? 7.618 13.265 -28.565 1.00 92.19 91 SER A CA 1
ATOM 700 C C . SER A 1 91 ? 9.144 13.397 -28.666 1.00 92.19 91 SER A C 1
ATOM 702 O O . SER A 1 91 ? 9.878 12.630 -28.041 1.00 92.19 91 SER A O 1
ATOM 704 N N . ALA A 1 92 ? 9.630 14.322 -29.499 1.00 93.19 92 ALA A N 1
ATOM 705 C CA . ALA A 1 92 ? 11.051 14.418 -29.845 1.00 93.19 92 ALA A CA 1
ATOM 706 C C . ALA A 1 92 ? 11.939 14.671 -28.616 1.00 93.19 92 ALA A C 1
ATOM 708 O O . ALA A 1 92 ? 13.010 14.084 -28.499 1.00 93.19 92 ALA A O 1
ATOM 709 N N . GLU A 1 93 ? 11.462 15.477 -27.668 1.00 93.38 93 GLU A N 1
ATOM 710 C CA . GLU A 1 93 ? 12.143 15.779 -26.409 1.00 93.38 93 GLU A CA 1
ATOM 711 C C . GLU A 1 93 ? 12.243 14.581 -25.448 1.00 93.38 93 GLU A C 1
ATOM 713 O O . GLU A 1 93 ? 13.098 14.572 -24.567 1.00 93.38 93 GLU A O 1
ATOM 718 N N . ASN A 1 94 ? 11.409 13.552 -25.630 1.00 93.56 94 ASN A N 1
ATOM 719 C CA . ASN A 1 94 ? 11.388 12.336 -24.808 1.00 93.56 94 ASN A CA 1
ATOM 720 C C . ASN A 1 94 ? 12.123 11.156 -25.468 1.00 93.56 94 ASN A C 1
ATOM 722 O O . ASN A 1 94 ? 12.017 10.008 -25.018 1.00 93.56 94 ASN A O 1
ATOM 726 N N . GLN A 1 95 ? 12.862 11.421 -26.546 1.00 96.69 95 GLN A N 1
ATOM 727 C CA . GLN A 1 95 ? 13.629 10.421 -27.270 1.00 96.69 95 GLN A CA 1
ATOM 728 C C . GLN A 1 95 ? 15.102 10.806 -27.390 1.00 96.69 95 GLN A C 1
ATOM 730 O O . GLN A 1 95 ? 15.480 11.973 -27.351 1.00 96.69 95 GLN A O 1
ATOM 735 N N . VAL A 1 96 ? 15.941 9.792 -27.577 1.00 97.25 96 VAL A N 1
ATOM 736 C CA . VAL A 1 96 ? 17.362 9.950 -27.881 1.00 97.25 96 VAL A CA 1
ATOM 737 C C . VAL A 1 96 ? 17.663 9.201 -29.172 1.00 97.25 96 VAL A C 1
ATOM 739 O O . VAL A 1 96 ? 17.315 8.027 -29.321 1.00 97.25 96 VAL A O 1
ATOM 742 N N . THR A 1 97 ? 18.327 9.885 -30.104 1.00 96.50 97 THR A N 1
ATOM 743 C CA . THR A 1 97 ? 18.829 9.291 -31.348 1.00 96.50 97 THR A CA 1
ATOM 744 C C . THR A 1 97 ? 20.341 9.102 -31.233 1.00 96.50 97 THR A C 1
ATOM 746 O O . THR A 1 97 ? 21.070 10.094 -31.202 1.00 96.50 97 THR A O 1
ATOM 749 N N . PRO A 1 98 ? 20.842 7.860 -31.137 1.00 96.06 98 PRO A N 1
ATOM 750 C CA . PRO A 1 98 ? 22.277 7.607 -31.148 1.00 96.06 98 PRO A CA 1
ATOM 751 C C . PRO A 1 98 ? 22.859 7.843 -32.550 1.00 96.06 98 PRO A C 1
ATOM 753 O O . PRO A 1 98 ? 22.152 7.737 -33.555 1.00 96.06 98 PRO A O 1
ATOM 756 N N . ALA A 1 99 ? 24.162 8.124 -32.630 1.00 95.62 99 ALA A N 1
ATOM 757 C CA . ALA A 1 99 ? 24.851 8.295 -33.907 1.00 95.62 99 ALA A CA 1
ATOM 758 C C . ALA A 1 99 ? 24.671 7.050 -34.798 1.00 95.62 99 ALA A C 1
ATOM 760 O O . ALA A 1 99 ? 25.005 5.938 -34.395 1.00 95.62 99 ALA A O 1
ATOM 761 N N . GLY A 1 100 ? 24.115 7.245 -35.998 1.00 93.50 100 GLY A N 1
ATOM 762 C CA . GLY A 1 100 ? 23.860 6.167 -36.960 1.00 93.50 100 GLY A CA 1
ATOM 763 C C . GLY A 1 100 ? 22.693 5.230 -36.616 1.00 93.50 100 GLY A C 1
ATOM 764 O O . GLY A 1 100 ? 22.555 4.198 -37.267 1.00 93.50 100 GLY A O 1
ATOM 765 N N . GLY A 1 101 ? 21.862 5.547 -35.615 1.00 92.19 101 GLY A N 1
ATOM 766 C CA . GLY A 1 101 ? 20.755 4.687 -35.186 1.00 92.19 101 GLY A CA 1
ATOM 767 C C . GLY A 1 101 ? 19.371 5.329 -35.266 1.00 92.19 101 GLY A C 1
ATOM 768 O O . GLY A 1 101 ? 19.206 6.494 -35.618 1.00 92.19 101 GLY A O 1
ATOM 769 N N . SER A 1 102 ? 18.353 4.539 -34.917 1.00 93.06 102 SER A N 1
ATOM 770 C CA . SER A 1 102 ? 16.966 4.994 -34.812 1.00 93.06 102 SER A CA 1
ATOM 771 C C . SER A 1 102 ? 16.705 5.682 -33.473 1.00 93.06 102 SER A C 1
ATOM 773 O O . SER A 1 102 ? 17.181 5.215 -32.434 1.00 93.06 102 SER A O 1
ATOM 775 N N . SER A 1 103 ? 15.871 6.719 -33.488 1.00 94.94 103 SER A N 1
ATOM 776 C CA . SER A 1 103 ? 15.370 7.366 -32.275 1.00 94.94 103 SER A CA 1
ATOM 777 C C . SER A 1 103 ? 14.628 6.372 -31.373 1.00 94.94 103 SER A C 1
ATOM 779 O O . SER A 1 103 ? 13.817 5.574 -31.850 1.00 94.94 103 SER A O 1
ATOM 781 N N . LYS A 1 104 ? 14.921 6.396 -30.069 1.00 95.06 104 LYS A N 1
ATOM 782 C CA . LYS A 1 104 ? 14.277 5.547 -29.055 1.00 95.06 104 LYS A CA 1
ATOM 783 C C . LYS A 1 104 ? 13.779 6.404 -27.902 1.00 95.06 104 LYS A C 1
ATOM 785 O O . LYS A 1 104 ? 14.468 7.327 -27.475 1.00 95.06 104 LYS A O 1
ATOM 790 N N . LYS A 1 105 ? 12.605 6.070 -27.364 1.00 94.56 105 LYS A N 1
ATOM 791 C CA . LYS A 1 105 ? 12.110 6.692 -26.129 1.00 94.56 105 LYS A CA 1
ATOM 792 C C . LYS A 1 105 ? 13.027 6.372 -24.950 1.00 94.56 105 LYS A C 1
ATOM 794 O O . LYS A 1 105 ? 13.612 5.292 -24.894 1.00 94.56 105 LYS A O 1
ATOM 799 N N . THR A 1 106 ? 13.104 7.296 -24.002 1.00 94.00 106 THR A N 1
ATOM 800 C CA . THR A 1 106 ? 13.924 7.150 -22.787 1.00 94.00 106 THR A CA 1
ATOM 801 C C . THR A 1 106 ? 13.157 6.566 -21.603 1.00 94.00 106 THR A C 1
ATOM 803 O O . THR A 1 106 ? 13.760 6.104 -20.639 1.00 94.00 106 THR A O 1
ATOM 806 N N . THR A 1 107 ? 11.826 6.577 -21.660 1.00 94.44 107 THR A N 1
ATOM 807 C CA . THR A 1 107 ? 10.962 6.057 -20.596 1.00 94.44 107 THR A CA 1
ATOM 808 C C . THR A 1 107 ? 10.763 4.541 -20.687 1.00 94.44 107 THR A C 1
ATOM 810 O O . THR A 1 107 ? 10.807 3.959 -21.774 1.00 94.44 107 THR A O 1
ATOM 813 N N . TYR A 1 108 ? 10.498 3.907 -19.544 1.00 96.00 108 TYR A N 1
ATOM 814 C CA . TYR A 1 108 ? 10.209 2.476 -19.460 1.00 96.00 108 TYR A CA 1
ATOM 815 C C . TYR A 1 108 ? 8.803 2.140 -19.959 1.00 96.00 108 TYR A C 1
ATOM 817 O O . TYR A 1 108 ? 7.851 2.894 -19.760 1.00 96.00 108 TYR A O 1
ATOM 825 N N . ASP A 1 109 ? 8.666 0.960 -20.561 1.00 94.38 109 ASP A N 1
ATOM 826 C CA . ASP A 1 109 ? 7.378 0.436 -21.018 1.00 94.38 109 ASP A CA 1
ATOM 827 C C . ASP A 1 109 ? 6.476 -0.020 -19.875 1.00 94.38 109 ASP A C 1
ATOM 829 O O . ASP A 1 109 ? 5.277 0.265 -19.875 1.00 94.38 109 ASP A O 1
ATOM 833 N N . ASN A 1 110 ? 7.067 -0.696 -18.890 1.00 94.88 110 ASN A N 1
ATOM 834 C CA . ASN A 1 110 ? 6.373 -1.230 -17.729 1.00 94.88 110 ASN A CA 1
ATOM 835 C C . ASN A 1 110 ? 6.994 -0.688 -16.445 1.00 94.88 110 ASN A C 1
ATOM 837 O O . ASN A 1 110 ? 8.215 -0.626 -16.308 1.00 94.88 110 ASN A O 1
ATOM 841 N N . LEU A 1 111 ? 6.151 -0.363 -15.474 1.00 96.81 111 LEU A N 1
ATOM 842 C CA . LEU A 1 111 ? 6.548 0.167 -14.175 1.00 96.81 111 LEU A CA 1
ATOM 843 C C . LEU A 1 111 ? 6.133 -0.789 -13.044 1.00 96.81 111 LEU A C 1
ATOM 845 O O . LEU A 1 111 ? 5.225 -1.603 -13.237 1.00 96.81 111 LEU A O 1
ATOM 849 N N . PRO A 1 112 ? 6.749 -0.689 -11.854 1.00 97.62 112 PRO A N 1
ATOM 850 C CA . PRO A 1 112 ? 6.331 -1.456 -10.687 1.00 97.62 112 PRO A CA 1
ATOM 851 C C . PRO A 1 112 ? 4.869 -1.217 -10.285 1.00 97.62 112 PRO A C 1
ATOM 853 O O . PRO A 1 112 ? 4.326 -0.108 -10.378 1.00 97.62 112 PRO A O 1
ATOM 856 N N . ASN A 1 113 ? 4.227 -2.268 -9.780 1.00 97.75 113 ASN A N 1
ATOM 857 C CA . ASN A 1 113 ? 2.790 -2.310 -9.499 1.00 97.75 113 ASN A CA 1
ATOM 858 C C . ASN A 1 113 ? 2.359 -1.572 -8.222 1.00 97.75 113 ASN A C 1
ATOM 860 O O . ASN A 1 113 ? 1.212 -1.687 -7.820 1.00 97.75 113 ASN A O 1
ATOM 864 N N . SER A 1 114 ? 3.219 -0.805 -7.555 1.00 98.00 114 SER A N 1
ATOM 865 C CA . SER A 1 114 ? 2.827 -0.030 -6.371 1.00 98.00 114 SER A CA 1
ATOM 866 C C . SER A 1 114 ? 3.704 1.203 -6.227 1.00 98.00 114 SER A C 1
ATOM 868 O O . SER A 1 114 ? 4.908 1.126 -6.449 1.00 98.00 114 SER A O 1
ATOM 870 N N . ILE A 1 115 ? 3.074 2.320 -5.871 1.00 97.50 115 ILE A N 1
ATOM 871 C CA . ILE A 1 115 ? 3.711 3.578 -5.443 1.00 97.50 115 ILE A CA 1
ATOM 872 C C . ILE A 1 115 ? 3.110 4.055 -4.116 1.00 97.50 115 ILE A C 1
ATOM 874 O O . ILE A 1 115 ? 3.285 5.206 -3.731 1.00 97.50 115 ILE A O 1
ATOM 878 N N . SER A 1 116 ? 2.353 3.188 -3.433 1.00 98.25 116 SER A N 1
ATOM 879 C CA . SER A 1 116 ? 1.724 3.537 -2.163 1.00 98.25 116 SER A CA 1
ATOM 880 C C . SER A 1 116 ? 2.794 3.767 -1.087 1.00 98.25 116 SER A C 1
ATOM 882 O O . SER A 1 116 ? 3.956 3.374 -1.275 1.00 98.25 116 SER A O 1
ATOM 884 N N . PRO A 1 117 ? 2.442 4.341 0.074 1.00 98.50 117 PRO A N 1
ATOM 885 C CA . PRO A 1 117 ? 3.369 4.463 1.202 1.00 98.50 117 PRO A CA 1
ATOM 886 C C . PRO A 1 117 ? 3.951 3.119 1.661 1.00 98.50 117 PRO A C 1
ATOM 888 O O . PRO A 1 117 ? 5.005 3.071 2.290 1.00 98.50 117 PRO A O 1
ATOM 891 N N . THR A 1 118 ? 3.287 2.007 1.321 1.00 98.44 118 THR A N 1
ATOM 892 C CA . THR A 1 118 ? 3.742 0.654 1.658 1.00 98.44 118 THR A CA 1
ATOM 893 C C . THR A 1 118 ? 4.671 0.024 0.617 1.00 98.44 118 THR A C 1
ATOM 895 O O . THR A 1 118 ? 5.201 -1.055 0.879 1.00 98.44 118 THR A O 1
ATOM 898 N N . SER A 1 119 ? 4.896 0.663 -0.537 1.00 98.50 119 SER A N 1
ATOM 899 C CA . SER A 1 119 ? 5.721 0.119 -1.630 1.00 98.50 119 SER A CA 1
ATOM 900 C C . SER A 1 119 ? 7.148 -0.237 -1.185 1.00 98.50 119 SER A C 1
ATOM 902 O O . SER A 1 119 ? 7.832 0.548 -0.521 1.00 98.50 119 SER A O 1
ATOM 904 N N . ASP A 1 120 ? 7.584 -1.447 -1.551 1.00 98.69 120 ASP A N 1
ATOM 905 C CA . ASP A 1 120 ? 8.875 -2.035 -1.167 1.00 98.69 120 ASP A CA 1
ATOM 906 C C . ASP A 1 120 ? 9.413 -2.896 -2.322 1.00 98.69 120 ASP A C 1
ATOM 908 O O . ASP A 1 120 ? 9.209 -4.109 -2.380 1.00 98.69 120 ASP A O 1
ATOM 912 N N . TRP A 1 121 ? 10.025 -2.239 -3.308 1.00 98.50 121 TRP A N 1
ATOM 913 C CA . TRP A 1 121 ? 10.542 -2.860 -4.524 1.00 98.50 121 TRP A CA 1
ATOM 914 C C . TRP A 1 121 ? 12.061 -2.979 -4.468 1.00 98.50 121 TRP A C 1
ATOM 916 O O . TRP A 1 121 ? 12.795 -2.011 -4.680 1.00 98.50 121 TRP A O 1
ATOM 926 N N . ILE A 1 122 ? 12.549 -4.199 -4.254 1.00 98.00 122 ILE A N 1
ATOM 927 C CA . ILE A 1 122 ? 13.990 -4.482 -4.244 1.00 98.00 122 ILE A CA 1
ATOM 928 C C . ILE A 1 122 ? 14.655 -4.217 -5.609 1.00 98.00 122 ILE A C 1
ATOM 930 O O . ILE A 1 122 ? 15.818 -3.831 -5.663 1.00 98.00 122 ILE A O 1
ATOM 934 N N . ASN A 1 123 ? 13.912 -4.378 -6.710 1.00 97.88 123 ASN A N 1
ATOM 935 C CA . ASN A 1 123 ? 14.381 -4.162 -8.081 1.00 97.88 123 ASN A CA 1
ATOM 936 C C . ASN A 1 123 ? 14.214 -2.713 -8.571 1.00 97.88 123 ASN A C 1
ATOM 938 O O . ASN A 1 123 ? 14.630 -2.403 -9.685 1.00 97.88 123 ASN A O 1
ATOM 942 N N . ALA A 1 124 ? 13.572 -1.836 -7.791 1.00 98.12 124 ALA A N 1
ATOM 943 C CA . ALA A 1 124 ? 13.194 -0.501 -8.245 1.00 98.12 124 ALA A CA 1
ATOM 944 C C . ALA A 1 124 ? 13.178 0.515 -7.092 1.00 98.12 124 ALA A C 1
ATOM 946 O O . ALA A 1 124 ? 12.118 0.951 -6.649 1.00 98.12 124 ALA A O 1
ATOM 947 N N . LEU A 1 125 ? 14.365 0.939 -6.639 1.00 98.38 125 LEU A N 1
ATOM 948 C CA . LEU A 1 125 ? 14.521 1.916 -5.550 1.00 98.38 125 LEU A CA 1
ATOM 949 C C . LEU A 1 125 ? 13.696 3.197 -5.765 1.00 98.38 125 LEU A C 1
ATOM 951 O O . LEU A 1 125 ? 13.119 3.718 -4.819 1.00 98.38 125 LEU A O 1
ATOM 955 N N . THR A 1 126 ? 13.590 3.676 -7.006 1.00 97.88 126 THR A N 1
ATOM 956 C CA . THR A 1 126 ? 12.819 4.881 -7.363 1.00 97.88 126 THR A CA 1
ATOM 957 C C . THR A 1 126 ? 11.309 4.740 -7.156 1.00 97.88 126 THR A C 1
ATOM 959 O O . THR A 1 126 ? 10.606 5.745 -7.146 1.00 97.88 126 THR A O 1
ATOM 962 N N . PHE A 1 127 ? 10.807 3.516 -6.984 1.00 98.31 127 PHE A N 1
ATOM 963 C CA . PHE A 1 127 ? 9.404 3.208 -6.702 1.00 98.31 127 PHE A CA 1
ATOM 964 C C . PHE A 1 127 ? 9.188 2.728 -5.259 1.00 98.31 127 PHE A C 1
ATOM 966 O O . PHE A 1 127 ? 8.071 2.355 -4.911 1.00 98.31 127 PHE A O 1
ATOM 973 N N . THR A 1 128 ? 10.234 2.711 -4.427 1.00 98.69 128 THR A N 1
ATOM 974 C CA . THR A 1 128 ? 10.194 2.202 -3.052 1.00 98.69 128 THR A CA 1
ATOM 975 C C . THR A 1 128 ? 10.039 3.339 -2.053 1.00 98.69 128 THR A C 1
ATOM 977 O O . THR A 1 128 ? 10.927 4.178 -1.918 1.00 98.69 128 THR A O 1
ATOM 980 N N . ASN A 1 129 ? 8.943 3.325 -1.293 1.00 98.75 129 ASN A N 1
ATOM 981 C CA . ASN A 1 129 ? 8.707 4.293 -0.222 1.00 98.75 129 ASN A CA 1
ATOM 982 C C . ASN A 1 129 ? 9.174 3.797 1.155 1.00 98.75 129 ASN A C 1
ATOM 984 O O . ASN A 1 129 ? 9.614 4.606 1.984 1.00 98.75 129 ASN A O 1
ATOM 988 N N . LYS A 1 130 ? 9.124 2.483 1.423 1.00 98.75 130 LYS A N 1
ATOM 989 C CA . LYS A 1 130 ? 9.630 1.923 2.684 1.00 98.75 130 LYS A CA 1
ATOM 990 C C . LYS A 1 130 ? 11.149 2.030 2.767 1.00 98.75 130 LYS A C 1
ATOM 992 O O . LYS A 1 130 ? 11.877 1.570 1.896 1.00 98.75 130 LYS A O 1
ATOM 997 N N . ASN A 1 131 ? 11.645 2.582 3.870 1.00 98.69 131 ASN A N 1
ATOM 998 C CA . ASN A 1 131 ? 13.069 2.848 4.052 1.00 98.69 131 ASN A CA 1
ATOM 999 C C . ASN A 1 131 ? 13.524 2.613 5.500 1.00 98.69 131 ASN A C 1
ATOM 1001 O O . ASN A 1 131 ? 12.725 2.617 6.436 1.00 98.69 131 ASN A O 1
ATOM 1005 N N . ASN A 1 132 ? 14.827 2.394 5.684 1.00 98.69 132 ASN A N 1
ATOM 1006 C CA . ASN A 1 132 ? 15.406 2.077 6.993 1.00 98.69 132 ASN A CA 1
ATOM 1007 C C . ASN A 1 132 ? 15.290 3.220 8.019 1.00 98.69 132 ASN A C 1
ATOM 1009 O O . ASN A 1 132 ? 14.916 2.923 9.154 1.00 98.69 132 ASN A O 1
ATOM 1013 N N . PRO A 1 133 ? 15.525 4.502 7.664 1.00 98.81 133 PRO A N 1
ATOM 1014 C CA . PRO A 1 133 ? 15.292 5.612 8.590 1.00 98.81 133 PRO A CA 1
ATOM 1015 C C . PRO A 1 133 ? 13.875 5.617 9.177 1.00 98.81 133 PRO A C 1
ATOM 1017 O O . PRO A 1 133 ? 13.705 5.754 10.388 1.00 98.81 133 PRO A O 1
ATOM 1020 N N . GLN A 1 134 ? 12.861 5.391 8.339 1.00 98.44 134 GLN A N 1
ATOM 1021 C CA . GLN A 1 134 ? 11.473 5.308 8.780 1.00 98.44 134 GLN A CA 1
ATOM 1022 C C . GLN A 1 134 ? 11.225 4.063 9.635 1.00 98.44 134 GLN A C 1
ATOM 1024 O O . GLN A 1 134 ? 10.596 4.171 10.681 1.00 98.44 134 GLN A O 1
ATOM 1029 N N . ARG A 1 135 ? 11.761 2.893 9.260 1.00 98.69 135 ARG A N 1
ATOM 1030 C CA . ARG A 1 135 ? 11.647 1.663 10.070 1.00 98.69 135 ARG A CA 1
ATOM 1031 C C . ARG A 1 135 ? 12.211 1.850 11.489 1.00 98.69 135 ARG A C 1
ATOM 1033 O O . ARG A 1 135 ? 11.588 1.381 12.438 1.00 98.69 135 ARG A O 1
ATOM 1040 N N . ASN A 1 136 ? 13.322 2.574 11.652 1.00 98.56 136 ASN A N 1
ATOM 1041 C CA . ASN A 1 136 ? 13.888 2.884 12.973 1.00 98.56 136 ASN A CA 1
ATOM 1042 C C . ASN A 1 136 ? 12.975 3.794 13.802 1.00 98.56 136 ASN A C 1
ATOM 1044 O O . ASN A 1 136 ? 12.754 3.533 14.984 1.00 98.56 136 ASN A O 1
ATOM 1048 N N . GLN A 1 137 ? 12.416 4.839 13.187 1.00 98.62 137 GLN A N 1
ATOM 1049 C CA . GLN A 1 137 ? 11.449 5.704 13.864 1.00 98.62 137 GLN A CA 1
ATOM 1050 C C . GLN A 1 137 ? 10.183 4.931 14.243 1.00 98.62 137 GLN A C 1
ATOM 1052 O O . GLN A 1 137 ? 9.718 5.032 15.375 1.00 98.62 137 GLN A O 1
ATOM 1057 N N . LEU A 1 138 ? 9.657 4.112 13.330 1.00 98.69 138 LEU A N 1
ATOM 1058 C CA . LEU A 1 138 ? 8.480 3.281 13.569 1.00 98.69 138 LEU A CA 1
ATOM 1059 C C . LEU A 1 138 ? 8.708 2.272 14.692 1.00 98.69 138 LEU A C 1
ATOM 1061 O O . LEU A 1 138 ? 7.790 2.054 15.468 1.00 98.69 138 LEU A O 1
ATOM 1065 N N . LEU A 1 139 ? 9.909 1.701 14.835 1.00 98.62 139 LEU A N 1
ATOM 1066 C CA . LEU A 1 139 ? 10.223 0.826 15.966 1.00 98.62 139 LEU A CA 1
ATOM 1067 C C . LEU A 1 139 ? 10.046 1.554 17.302 1.00 98.62 139 LEU A C 1
ATOM 1069 O O . LEU A 1 139 ? 9.292 1.093 18.155 1.00 98.62 139 LEU A O 1
ATOM 1073 N N . LEU A 1 140 ? 10.705 2.702 17.471 1.00 98.62 140 LEU A N 1
ATOM 1074 C CA . LEU A 1 140 ? 10.614 3.474 18.710 1.00 98.62 140 LEU A CA 1
ATOM 1075 C C . LEU A 1 140 ? 9.177 3.944 18.970 1.00 98.62 140 LEU A C 1
ATOM 1077 O O . LEU A 1 140 ? 8.670 3.816 20.079 1.00 98.62 140 LEU A O 1
ATOM 1081 N N . ARG A 1 141 ? 8.497 4.459 17.942 1.00 98.50 141 ARG A N 1
ATOM 1082 C CA . ARG A 1 141 ? 7.131 4.985 18.064 1.00 98.50 141 ARG A CA 1
ATOM 1083 C C . ARG A 1 141 ? 6.092 3.889 18.289 1.00 98.50 141 ARG A C 1
ATOM 1085 O O . ARG A 1 141 ? 5.124 4.149 18.992 1.00 98.50 141 ARG A O 1
ATOM 1092 N N . ALA A 1 142 ? 6.300 2.684 17.758 1.00 97.94 142 ALA A N 1
ATOM 1093 C CA . ALA A 1 142 ? 5.466 1.519 18.044 1.00 97.94 142 ALA A CA 1
ATOM 1094 C C . ALA A 1 142 ? 5.601 1.086 19.508 1.00 97.94 142 ALA A C 1
ATOM 1096 O O . ALA A 1 142 ? 4.589 0.845 20.157 1.00 97.94 142 ALA A O 1
ATOM 1097 N N . LEU A 1 143 ? 6.830 1.054 20.043 1.00 97.50 143 LEU A N 1
ATOM 1098 C CA . LEU A 1 143 ? 7.089 0.721 21.450 1.00 97.50 143 LEU A CA 1
ATOM 1099 C C . LEU A 1 143 ? 6.520 1.772 22.412 1.00 97.50 143 LEU A C 1
ATOM 1101 O O . LEU A 1 143 ? 5.949 1.420 23.437 1.00 97.50 143 LEU A O 1
ATOM 1105 N N . LEU A 1 144 ? 6.638 3.057 22.063 1.00 98.12 144 LEU A N 1
ATOM 1106 C CA . LEU A 1 144 ? 5.995 4.150 22.800 1.00 98.12 144 LEU A CA 1
ATOM 1107 C C . LEU A 1 144 ? 4.472 4.188 22.595 1.00 98.12 144 LEU A C 1
ATOM 1109 O O . LEU A 1 144 ? 3.784 4.891 23.323 1.00 98.12 144 LEU A O 1
ATOM 1113 N N . GLY A 1 145 ? 3.957 3.485 21.584 1.00 97.31 145 GLY A N 1
ATOM 1114 C CA . GLY A 1 145 ? 2.545 3.452 21.227 1.00 97.31 145 GLY A CA 1
ATOM 1115 C C . GLY A 1 145 ? 1.976 4.766 20.693 1.00 97.31 145 GLY A C 1
ATOM 1116 O O . GLY A 1 145 ? 0.821 5.059 20.965 1.00 97.31 145 GLY A O 1
ATOM 1117 N N . THR A 1 146 ? 2.768 5.550 19.955 1.00 98.19 146 THR A N 1
ATOM 1118 C CA . THR A 1 146 ? 2.427 6.928 19.538 1.00 98.19 146 THR A CA 1
ATOM 1119 C C . THR A 1 146 ? 2.549 7.166 18.032 1.00 98.19 146 THR A C 1
ATOM 1121 O O . THR A 1 146 ? 2.791 8.295 17.605 1.00 98.19 146 THR A O 1
ATOM 1124 N N . ILE A 1 147 ? 2.474 6.133 17.188 1.00 98.62 147 ILE A N 1
ATOM 1125 C CA . ILE A 1 147 ? 2.435 6.340 15.728 1.00 98.62 147 ILE A CA 1
ATOM 1126 C C . ILE A 1 147 ? 1.078 6.973 15.386 1.00 98.62 147 ILE A C 1
ATOM 1128 O O . ILE A 1 147 ? 0.078 6.338 15.700 1.00 98.62 147 ILE A O 1
ATOM 1132 N N . PRO A 1 148 ? 1.016 8.165 14.765 1.00 98.62 148 PRO A N 1
ATOM 1133 C CA . PRO A 1 148 ? -0.259 8.816 14.489 1.00 98.62 148 PRO A CA 1
ATOM 1134 C C . PRO A 1 148 ? -1.022 8.129 13.349 1.00 98.62 148 PRO A C 1
ATOM 1136 O O . PRO A 1 148 ? -0.418 7.537 12.450 1.00 98.62 148 PRO A O 1
ATOM 1139 N N . VAL A 1 149 ? -2.346 8.268 13.369 1.00 98.62 149 VAL A N 1
ATOM 1140 C CA . VAL A 1 149 ? -3.282 7.778 12.347 1.00 98.62 149 VAL A CA 1
ATOM 1141 C C . VAL A 1 149 ? -3.919 8.942 11.596 1.00 98.62 149 VAL A C 1
ATOM 1143 O O . VAL A 1 149 ? -4.167 10.003 12.164 1.00 98.62 149 VAL A O 1
ATOM 1146 N N . LEU A 1 150 ? -4.194 8.757 10.307 1.00 98.62 150 LEU A N 1
ATOM 1147 C CA . LEU A 1 150 ? -4.945 9.718 9.502 1.00 98.62 150 LEU A CA 1
ATOM 1148 C C . LEU A 1 150 ? -6.440 9.417 9.614 1.00 98.62 150 LEU A C 1
ATOM 1150 O O . LEU A 1 150 ? -6.848 8.277 9.389 1.00 98.62 150 LEU A O 1
ATOM 1154 N N . ILE A 1 151 ? -7.245 10.436 9.909 1.00 97.81 151 ILE A N 1
ATOM 1155 C CA . ILE A 1 151 ? -8.700 10.320 10.061 1.00 97.81 151 ILE A CA 1
ATOM 1156 C C . ILE A 1 151 ? -9.439 11.324 9.173 1.00 97.81 151 ILE A C 1
ATOM 1158 O O . ILE A 1 151 ? -8.949 12.427 8.921 1.00 97.81 151 ILE A O 1
ATOM 1162 N N . ASN A 1 152 ? -10.635 10.949 8.721 1.00 95.81 152 ASN A N 1
ATOM 1163 C CA . ASN A 1 152 ? -11.622 11.871 8.140 1.00 95.81 152 ASN A CA 1
ATOM 1164 C C . ASN A 1 152 ? -13.064 11.606 8.613 1.00 95.81 152 ASN A C 1
ATOM 1166 O O . ASN A 1 152 ? -13.977 12.324 8.218 1.00 95.81 152 ASN A O 1
ATOM 1170 N N . LYS A 1 153 ? -13.263 10.596 9.466 1.00 97.25 153 LYS A N 1
ATOM 1171 C CA . LYS A 1 153 ? -14.518 10.279 10.147 1.00 97.25 153 LYS A CA 1
ATOM 1172 C C . LYS A 1 153 ? -14.248 10.241 11.643 1.00 97.25 153 LYS A C 1
ATOM 1174 O O . LYS A 1 153 ? -13.410 9.458 12.089 1.00 97.25 153 LYS A O 1
ATOM 1179 N N . SER A 1 154 ? -14.899 11.128 12.391 1.00 95.81 154 SER A N 1
ATOM 1180 C CA . SER A 1 154 ? -14.659 11.330 13.824 1.00 95.81 154 SER A CA 1
ATOM 1181 C C . SER A 1 154 ? -15.425 10.362 14.721 1.00 95.81 154 SER A C 1
ATOM 1183 O O . 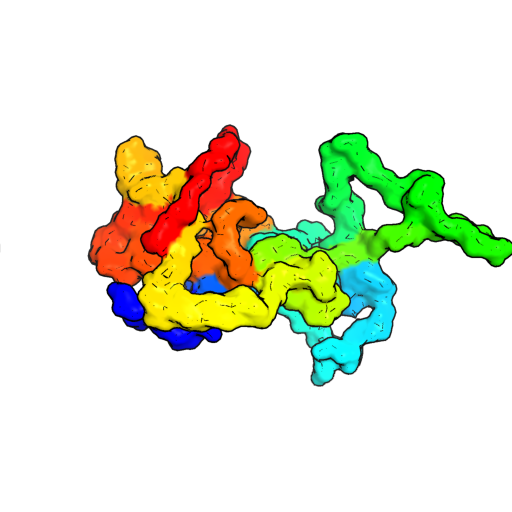SER A 1 154 ? -15.094 10.282 15.896 1.00 95.81 154 SER A O 1
ATOM 1185 N N . GLY A 1 155 ? -16.435 9.657 14.198 1.00 94.19 155 GLY A N 1
ATOM 1186 C CA . GLY A 1 155 ? -17.330 8.809 14.994 1.00 94.19 155 GLY A CA 1
ATOM 1187 C C . GLY A 1 155 ? -18.528 9.547 15.605 1.00 94.19 155 GLY A C 1
ATOM 1188 O O . GLY A 1 155 ? -19.327 8.932 16.302 1.00 94.19 155 GLY A O 1
ATOM 1189 N N . GLU A 1 156 ? -18.694 10.846 15.332 1.00 93.00 156 GLU A N 1
ATOM 1190 C CA . GLU A 1 156 ? -19.754 11.680 15.915 1.00 93.00 156 GLU A CA 1
ATOM 1191 C C . GLU A 1 156 ? -20.523 12.471 14.849 1.00 93.00 156 GLU A C 1
ATOM 1193 O O . GLU A 1 156 ? -20.033 12.704 13.748 1.00 93.00 156 GLU A O 1
ATOM 1198 N N . GLY A 1 157 ? -21.739 12.923 15.178 1.00 87.50 157 GLY A N 1
ATOM 1199 C CA . GLY A 1 157 ? -22.452 13.931 14.379 1.00 87.50 157 GLY A CA 1
ATOM 1200 C C . GLY A 1 157 ? -22.802 13.517 12.943 1.00 87.50 157 GLY A C 1
ATOM 1201 O O . GLY A 1 157 ? -22.955 14.383 12.089 1.00 87.50 157 GLY A O 1
ATOM 1202 N N . GLY A 1 158 ? -22.921 12.213 12.667 1.00 89.19 158 GLY A N 1
ATOM 1203 C CA . GLY A 1 158 ? -23.134 11.675 11.315 1.00 89.19 158 GLY A CA 1
ATOM 1204 C C . GLY A 1 158 ? -21.842 11.390 10.537 1.00 89.19 158 GLY A C 1
ATOM 1205 O O . GLY A 1 158 ? -21.900 10.836 9.441 1.00 89.19 158 GLY A O 1
ATOM 1206 N N . GLU A 1 159 ? -20.676 11.685 11.116 1.00 93.62 159 GLU A N 1
ATOM 1207 C CA . GLU A 1 159 ? -19.349 11.417 10.552 1.00 93.62 159 GLU A CA 1
ATOM 1208 C C . GLU A 1 159 ? -18.761 10.099 11.080 1.00 93.62 159 GLU A C 1
ATOM 1210 O O . GLU A 1 159 ? -17.611 10.024 11.515 1.00 93.62 159 GLU A O 1
ATOM 1215 N N . GLU A 1 160 ? -19.570 9.041 11.048 1.00 96.56 160 GLU A N 1
ATOM 1216 C CA . GLU A 1 160 ? -19.187 7.696 11.485 1.00 96.56 160 GLU A CA 1
ATOM 1217 C C . GLU A 1 160 ? -18.495 6.896 10.370 1.00 96.56 160 GLU A C 1
ATOM 1219 O O . GLU A 1 160 ? -18.862 6.996 9.198 1.00 96.56 160 GLU A O 1
ATOM 1224 N N . PHE A 1 161 ? -17.545 6.043 10.757 1.00 97.69 161 PHE A N 1
ATOM 1225 C CA . PHE A 1 161 ? -16.949 5.004 9.919 1.00 97.69 161 PHE A CA 1
ATOM 1226 C C . PHE A 1 161 ? -17.490 3.617 10.300 1.00 97.69 161 PHE A C 1
ATOM 1228 O O . PHE A 1 161 ? -17.085 3.002 11.286 1.00 97.69 161 PHE A O 1
ATOM 1235 N N . ASN A 1 162 ? -18.411 3.095 9.498 1.00 96.06 162 ASN A N 1
ATOM 1236 C CA . ASN A 1 162 ? -19.019 1.781 9.662 1.00 96.06 162 ASN A CA 1
ATOM 1237 C C . ASN A 1 162 ? -18.168 0.716 8.953 1.00 96.06 162 ASN A C 1
ATOM 1239 O O . ASN A 1 162 ? -18.403 0.364 7.795 1.00 96.06 162 ASN A O 1
ATOM 1243 N N . HIS A 1 163 ? -17.179 0.167 9.663 1.00 93.81 163 HIS A N 1
ATOM 1244 C CA . HIS A 1 163 ? -16.151 -0.703 9.078 1.00 93.81 163 HIS A CA 1
ATOM 1245 C C . HIS A 1 163 ? -16.695 -1.949 8.345 1.00 93.81 163 HIS A C 1
ATOM 1247 O O . HIS A 1 163 ? -16.072 -2.427 7.402 1.00 93.81 163 HIS A O 1
ATOM 1253 N N . THR A 1 164 ? -17.867 -2.473 8.717 1.00 92.19 164 THR A N 1
ATOM 1254 C CA . THR A 1 164 ? -18.472 -3.653 8.068 1.00 92.19 164 THR A CA 1
ATOM 1255 C C . THR A 1 164 ? -18.907 -3.388 6.622 1.00 92.19 164 THR A C 1
ATOM 1257 O O . THR A 1 164 ? -18.839 -4.282 5.769 1.00 92.19 164 THR A O 1
ATOM 1260 N N . SER A 1 165 ? -19.326 -2.162 6.306 1.00 93.19 165 SER A N 1
ATOM 1261 C CA . SER A 1 165 ? -19.725 -1.749 4.958 1.00 93.19 165 SER A CA 1
ATOM 1262 C C . SER A 1 165 ? -18.644 -0.931 4.257 1.00 93.19 165 SER A C 1
ATOM 1264 O O . SER A 1 165 ? -18.496 -1.072 3.045 1.00 93.19 165 SER A O 1
ATOM 1266 N N . GLU A 1 166 ? -17.870 -0.141 4.999 1.00 95.75 166 GLU A N 1
ATOM 1267 C CA . GLU A 1 166 ? -16.949 0.848 4.437 1.00 95.75 166 GLU A CA 1
ATOM 1268 C C . GLU A 1 166 ? -15.505 0.360 4.319 1.00 95.75 166 GLU A C 1
ATOM 1270 O O . GLU A 1 166 ? -14.796 0.888 3.470 1.00 95.75 166 GLU A O 1
ATOM 1275 N N . GLN A 1 167 ? -15.081 -0.662 5.078 1.00 96.62 167 GLN A N 1
ATOM 1276 C CA . GLN A 1 167 ? -13.747 -1.264 4.959 1.00 96.62 167 GLN A CA 1
ATOM 1277 C C . GLN A 1 167 ? -13.803 -2.610 4.234 1.00 96.62 167 GLN A C 1
ATOM 1279 O O . GLN A 1 167 ? -14.469 -3.545 4.683 1.00 96.62 167 GLN A O 1
ATOM 1284 N N . LYS A 1 168 ? -13.056 -2.733 3.131 1.00 95.94 168 LYS A N 1
ATOM 1285 C CA . LYS A 1 168 ? -12.920 -3.970 2.347 1.00 95.94 168 LYS A CA 1
ATOM 1286 C C . LYS A 1 168 ? -11.454 -4.378 2.235 1.00 95.94 168 LYS A C 1
ATOM 1288 O O . LYS A 1 168 ? -10.712 -3.909 1.373 1.00 95.94 168 LYS A O 1
ATOM 1293 N N . TRP A 1 169 ? -11.031 -5.282 3.117 1.00 95.62 169 TRP A N 1
ATOM 1294 C CA . TRP A 1 169 ? -9.644 -5.759 3.191 1.00 95.62 169 TRP A CA 1
ATOM 1295 C C . TRP A 1 169 ? -9.191 -6.538 1.949 1.00 95.62 169 TRP A C 1
ATOM 1297 O O . TRP A 1 169 ? -7.999 -6.604 1.673 1.00 95.62 169 TRP A O 1
ATOM 1307 N N . ASP A 1 170 ? -10.121 -7.089 1.170 1.00 93.88 170 ASP A N 1
ATOM 1308 C CA . ASP A 1 170 ? -9.854 -7.781 -0.094 1.00 93.88 170 ASP A CA 1
ATOM 1309 C C . ASP A 1 170 ? -9.754 -6.830 -1.303 1.00 93.88 170 ASP A C 1
ATOM 1311 O O . ASP A 1 170 ? -9.334 -7.256 -2.378 1.00 93.88 170 ASP A O 1
ATOM 1315 N N . LYS A 1 171 ? -10.118 -5.547 -1.144 1.00 95.06 171 LYS A N 1
ATOM 1316 C CA . LYS A 1 171 ? -10.170 -4.535 -2.218 1.00 95.06 171 LYS A CA 1
ATOM 1317 C C . LYS A 1 171 ? -9.119 -3.439 -2.067 1.00 95.06 171 LYS A C 1
ATOM 1319 O O . LYS A 1 171 ? -9.376 -2.277 -2.390 1.00 95.06 171 LYS A O 1
ATOM 1324 N N . THR A 1 172 ? -7.926 -3.804 -1.596 1.00 95.75 172 THR A N 1
ATOM 1325 C CA . THR A 1 172 ? -6.827 -2.853 -1.338 1.00 95.75 172 THR A CA 1
ATOM 1326 C C . THR A 1 172 ? -6.315 -2.109 -2.573 1.00 95.75 172 THR A C 1
ATOM 1328 O O . THR A 1 172 ? -5.618 -1.114 -2.410 1.00 95.75 172 THR A O 1
ATOM 1331 N N . GLU A 1 173 ? -6.628 -2.550 -3.795 1.00 94.81 173 GLU A N 1
ATOM 1332 C CA . GLU A 1 173 ? -6.331 -1.812 -5.033 1.00 94.81 173 GLU A CA 1
ATOM 1333 C C . GLU A 1 173 ? -7.298 -0.660 -5.319 1.00 94.81 173 GLU A C 1
ATOM 1335 O O . GLU A 1 173 ? -7.054 0.144 -6.217 1.00 94.81 173 GLU A O 1
ATOM 1340 N N . THR A 1 174 ? -8.425 -0.611 -4.611 1.00 95.19 174 THR A N 1
ATOM 1341 C CA . THR A 1 174 ? -9.471 0.392 -4.809 1.00 95.19 174 THR A CA 1
ATOM 1342 C C . THR A 1 174 ? -9.587 1.302 -3.594 1.00 95.19 174 THR A C 1
ATOM 1344 O O . THR A 1 174 ? -9.025 1.035 -2.530 1.00 95.19 174 THR A O 1
ATOM 1347 N N . LYS A 1 175 ? -10.405 2.347 -3.731 1.00 95.06 175 LYS A N 1
ATOM 1348 C CA . LYS A 1 175 ? -10.804 3.211 -2.617 1.00 95.06 175 LYS A CA 1
ATOM 1349 C C . LYS A 1 175 ? -11.415 2.437 -1.439 1.00 95.06 175 LYS A C 1
ATOM 1351 O O . LYS A 1 175 ? -11.260 2.866 -0.308 1.00 95.06 175 LYS A O 1
ATOM 1356 N N . ASP A 1 176 ? -12.048 1.285 -1.667 1.00 96.31 176 ASP A N 1
ATOM 1357 C CA . ASP A 1 176 ? -12.751 0.546 -0.607 1.00 96.31 176 ASP A CA 1
ATOM 1358 C C . ASP A 1 176 ? -11.787 -0.150 0.376 1.00 96.31 176 ASP A C 1
ATOM 1360 O O . ASP A 1 176 ? -12.190 -0.557 1.465 1.00 96.31 176 ASP A O 1
ATOM 1364 N N . GLY A 1 177 ? -10.496 -0.249 0.031 1.00 97.00 177 GLY A N 1
ATOM 1365 C CA . GLY A 1 177 ? -9.449 -0.587 0.997 1.00 97.00 177 GLY A CA 1
ATOM 1366 C C . GLY A 1 177 ? -9.136 0.553 1.973 1.00 97.00 177 GLY A C 1
ATOM 1367 O O . GLY A 1 177 ? -8.501 0.325 2.993 1.00 97.00 177 GLY A O 1
ATOM 1368 N N . ASN A 1 178 ? -9.568 1.782 1.682 1.00 98.06 178 ASN A N 1
ATOM 1369 C CA . ASN A 1 178 ? -9.291 2.980 2.473 1.00 98.06 178 ASN A CA 1
ATOM 1370 C C . ASN A 1 178 ? -7.801 3.172 2.788 1.00 98.06 178 ASN A C 1
ATOM 1372 O O . ASN A 1 178 ? -7.429 3.495 3.915 1.00 98.06 178 ASN A O 1
ATOM 1376 N N . LEU A 1 179 ? -6.938 2.980 1.785 1.00 98.19 179 LEU A N 1
ATOM 1377 C CA . LEU A 1 179 ? -5.579 3.514 1.817 1.00 98.19 179 LEU A CA 1
ATOM 1378 C C . LEU A 1 179 ? -5.639 4.994 1.384 1.00 98.19 179 LEU A C 1
ATOM 1380 O O . LEU A 1 179 ? -6.004 5.245 0.234 1.00 98.19 179 LEU A O 1
ATOM 1384 N N . PRO A 1 180 ? -5.311 5.964 2.260 1.00 97.81 180 PRO A N 1
ATOM 1385 C CA . PRO A 1 180 ? -5.307 7.386 1.923 1.00 97.81 180 PRO A CA 1
ATOM 1386 C C . PRO A 1 180 ? -4.490 7.754 0.684 1.00 97.81 180 PRO A C 1
ATOM 1388 O O . PRO A 1 180 ? -4.946 8.526 -0.153 1.00 97.81 180 PRO A O 1
ATOM 1391 N N . GLY A 1 181 ? -3.262 7.247 0.574 1.00 96.44 181 GLY A N 1
ATOM 1392 C CA . GLY A 1 181 ? -2.306 7.606 -0.475 1.00 96.44 181 GLY A CA 1
ATOM 1393 C C . GLY A 1 181 ? -1.701 9.006 -0.318 1.00 96.44 181 GLY A C 1
ATOM 1394 O O . GLY A 1 181 ? -0.822 9.375 -1.096 1.00 96.44 181 GLY A O 1
ATOM 1395 N N . PHE A 1 182 ? -2.143 9.778 0.679 1.00 97.69 182 PHE A N 1
ATOM 1396 C CA . PHE A 1 182 ? -1.667 11.121 0.990 1.00 97.69 182 PHE A CA 1
ATOM 1397 C C . PHE A 1 182 ? -1.950 11.473 2.460 1.00 97.69 182 PHE A C 1
ATOM 1399 O O . PHE A 1 182 ? -2.989 11.102 2.998 1.00 97.69 182 PHE A O 1
ATOM 1406 N N . GLY A 1 183 ? -1.034 12.194 3.114 1.00 97.50 183 GLY A N 1
ATOM 1407 C CA . GLY A 1 183 ? -1.188 12.692 4.491 1.00 97.50 183 GLY A CA 1
ATOM 1408 C C . GLY A 1 183 ? -0.885 11.686 5.611 1.00 97.50 183 GLY A C 1
ATOM 1409 O O . GLY A 1 183 ? -0.548 12.096 6.716 1.00 97.50 183 GLY A O 1
ATOM 1410 N N . GLU A 1 184 ? -0.960 10.384 5.342 1.00 98.38 184 GLU A N 1
ATOM 1411 C CA . GLU A 1 184 ? -0.637 9.329 6.310 1.00 98.38 184 GLU A CA 1
ATOM 1412 C C . GLU A 1 184 ? 0.873 9.156 6.555 1.00 98.38 184 GLU A C 1
ATOM 1414 O O . GLU A 1 184 ? 1.721 9.613 5.783 1.00 98.38 184 GLU A O 1
ATOM 1419 N N . VAL A 1 185 ? 1.224 8.455 7.637 1.00 98.56 185 VAL A N 1
ATOM 1420 C CA . VAL A 1 185 ? 2.619 8.121 7.949 1.00 98.56 185 VAL A CA 1
ATOM 1421 C C . VAL A 1 185 ? 3.191 7.196 6.872 1.00 98.56 185 VAL A C 1
ATOM 1423 O O . VAL A 1 185 ? 2.644 6.133 6.587 1.00 98.56 185 VAL A O 1
ATOM 1426 N N . ASN A 1 186 ? 4.341 7.566 6.305 1.00 98.69 186 ASN A N 1
ATOM 1427 C CA . ASN A 1 186 ? 5.004 6.736 5.305 1.00 98.69 186 ASN A CA 1
ATOM 1428 C C . ASN A 1 186 ? 5.450 5.373 5.877 1.00 98.69 186 ASN A C 1
ATOM 1430 O O . ASN A 1 186 ? 5.915 5.284 7.017 1.00 98.69 186 ASN A O 1
ATOM 1434 N N . GLY A 1 187 ? 5.392 4.327 5.049 1.00 98.31 187 GLY A N 1
ATOM 1435 C CA . GLY A 1 187 ? 5.892 2.990 5.365 1.00 98.31 187 GLY A CA 1
ATOM 1436 C C . GLY A 1 187 ? 4.899 2.042 6.042 1.00 98.31 187 GLY A C 1
ATOM 1437 O O . GLY A 1 187 ? 5.298 0.931 6.399 1.00 98.31 187 GLY A O 1
ATOM 1438 N N . LEU A 1 188 ? 3.635 2.441 6.204 1.00 98.62 188 LEU A N 1
ATOM 1439 C CA . LEU A 1 188 ? 2.586 1.639 6.838 1.00 98.62 188 LEU A CA 1
ATOM 1440 C C . LEU A 1 188 ? 1.236 1.765 6.125 1.00 98.62 188 LEU A C 1
ATOM 1442 O O . LEU A 1 188 ? 1.048 2.640 5.284 1.00 98.62 188 LEU A O 1
ATOM 1446 N N . TYR A 1 189 ? 0.309 0.868 6.454 1.00 98.69 189 TYR A N 1
ATOM 1447 C CA . TYR A 1 189 ? -1.073 0.898 5.988 1.00 98.69 189 TYR A CA 1
ATOM 1448 C C . TYR A 1 189 ? -1.993 1.481 7.072 1.00 98.69 189 TYR A C 1
ATOM 1450 O O . TYR A 1 189 ? -2.244 0.833 8.091 1.00 98.69 189 TYR A O 1
ATOM 1458 N N . ASN A 1 190 ? -2.504 2.699 6.855 1.00 98.69 190 ASN A N 1
ATOM 1459 C CA . ASN A 1 190 ? -3.250 3.451 7.869 1.00 98.69 190 ASN A CA 1
ATOM 1460 C C . ASN A 1 190 ? -4.505 2.729 8.386 1.00 98.69 190 ASN A C 1
ATOM 1462 O O . ASN A 1 190 ? -4.722 2.691 9.594 1.00 98.69 190 ASN A O 1
ATOM 1466 N N . ALA A 1 191 ? -5.295 2.091 7.515 1.00 98.31 191 ALA A N 1
ATOM 1467 C CA . ALA A 1 191 ? -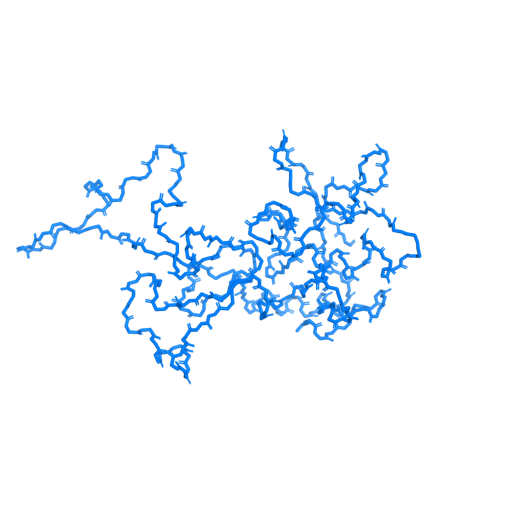6.493 1.363 7.944 1.00 98.31 191 ALA A CA 1
ATOM 1468 C C . ALA A 1 191 ? -6.167 0.201 8.902 1.00 98.31 191 ALA A C 1
ATOM 1470 O O . ALA A 1 191 ? -6.887 -0.029 9.872 1.00 98.31 191 ALA A O 1
ATOM 1471 N N . ALA A 1 192 ? -5.053 -0.502 8.677 1.00 98.25 192 ALA A N 1
ATOM 1472 C CA . ALA A 1 192 ? -4.586 -1.548 9.586 1.00 98.25 192 ALA A CA 1
ATOM 1473 C C . ALA A 1 192 ? -4.094 -0.980 10.928 1.00 98.25 192 ALA A C 1
ATOM 1475 O O . ALA A 1 192 ? -4.292 -1.613 11.964 1.00 98.25 192 ALA A O 1
ATOM 1476 N N . LEU A 1 193 ? -3.478 0.210 10.938 1.00 98.62 193 LEU A N 1
ATOM 1477 C CA . LEU A 1 193 ? -3.081 0.881 12.181 1.00 98.62 193 LEU A CA 1
ATOM 1478 C C . LEU A 1 193 ? -4.306 1.337 12.992 1.00 98.62 193 LEU A C 1
ATOM 1480 O O . LEU A 1 193 ? -4.388 1.034 14.177 1.00 98.62 193 LEU A O 1
ATOM 1484 N N . LEU A 1 194 ? -5.286 1.975 12.340 1.00 98.50 194 LEU A N 1
ATOM 1485 C CA . LEU A 1 194 ? -6.571 2.357 12.941 1.00 98.50 194 LEU A CA 1
ATOM 1486 C C . LEU A 1 194 ? -7.290 1.153 13.561 1.00 98.50 194 LEU A C 1
ATOM 1488 O O . LEU A 1 194 ? -7.759 1.231 14.698 1.00 98.50 194 LEU A O 1
ATOM 1492 N N . TYR A 1 195 ? -7.331 0.027 12.840 1.00 97.75 195 TYR A N 1
ATOM 1493 C CA . TYR A 1 195 ? -7.885 -1.214 13.373 1.00 97.75 195 TYR A CA 1
ATOM 1494 C C . TYR A 1 195 ? -7.085 -1.706 14.583 1.00 97.75 195 TYR A C 1
ATOM 1496 O O . TYR A 1 195 ? -7.676 -1.993 15.620 1.00 97.75 195 TYR A O 1
ATOM 1504 N N . THR A 1 196 ? -5.748 -1.752 14.496 1.00 97.50 196 THR A N 1
ATOM 1505 C CA . THR A 1 196 ? -4.879 -2.162 15.617 1.00 97.50 196 THR A CA 1
ATOM 1506 C C . THR A 1 196 ? -5.151 -1.328 16.868 1.00 97.50 196 THR A C 1
ATOM 1508 O O . THR A 1 196 ? -5.299 -1.889 17.946 1.00 97.50 196 THR A O 1
ATOM 1511 N N . TYR A 1 197 ? -5.287 -0.007 16.733 1.00 98.38 197 TYR A N 1
ATOM 1512 C CA . TYR A 1 197 ? -5.597 0.898 17.845 1.00 98.38 197 TYR A CA 1
ATOM 1513 C C . TYR A 1 197 ? -7.055 0.841 18.318 1.00 98.38 197 TYR A C 1
ATOM 1515 O O . TYR A 1 197 ? -7.392 1.433 19.343 1.00 98.38 197 TYR A O 1
ATOM 1523 N N . GLY A 1 198 ? -7.933 0.136 17.601 1.00 97.25 198 GLY A N 1
ATOM 1524 C CA . GLY A 1 198 ? -9.354 0.049 17.924 1.00 97.25 198 GLY A CA 1
ATOM 1525 C C . GLY A 1 198 ? -10.106 1.363 17.727 1.00 97.25 198 GLY A C 1
ATOM 1526 O O . GLY A 1 198 ? -11.087 1.594 18.426 1.00 97.25 198 GLY A O 1
ATOM 1527 N N . PHE A 1 199 ? -9.654 2.214 16.797 1.00 98.06 199 PHE A N 1
ATOM 1528 C CA . PHE A 1 199 ? -10.402 3.406 16.369 1.00 98.06 199 PHE A CA 1
ATOM 1529 C C . PHE A 1 199 ? -11.714 3.008 15.679 1.00 98.06 199 PHE A C 1
ATOM 1531 O O . PHE A 1 199 ? -12.729 3.681 15.833 1.00 98.06 199 PHE A O 1
ATOM 1538 N N . PHE A 1 200 ? -11.703 1.863 14.995 1.00 97.00 200 PHE A N 1
ATOM 1539 C CA . PHE A 1 200 ? -12.904 1.138 14.606 1.00 97.00 200 PHE A CA 1
ATOM 1540 C C . PHE A 1 200 ? -12.777 -0.347 14.965 1.00 97.00 200 PHE A C 1
ATOM 1542 O O . PHE A 1 200 ? -11.676 -0.905 15.013 1.00 97.00 200 PHE A O 1
ATOM 1549 N N . GLY A 1 201 ? -13.916 -0.995 15.197 1.00 94.44 201 GLY A N 1
ATOM 1550 C CA . GLY A 1 201 ? -13.997 -2.348 15.745 1.00 94.44 201 GLY A CA 1
ATOM 1551 C C . GLY A 1 201 ? -13.857 -2.376 17.271 1.00 94.44 201 GLY A C 1
ATOM 1552 O O . GLY A 1 201 ? -13.923 -1.349 17.940 1.00 94.44 201 GLY A O 1
ATOM 1553 N N . THR A 1 202 ? -13.674 -3.571 17.840 1.00 94.12 202 THR A N 1
ATOM 1554 C CA . THR A 1 202 ? -13.744 -3.786 19.299 1.00 94.12 202 THR A CA 1
ATOM 1555 C C . THR A 1 202 ? -12.402 -4.131 19.946 1.00 94.12 202 THR A C 1
ATOM 1557 O O . THR A 1 202 ? -12.350 -4.847 20.944 1.00 94.12 202 THR A O 1
ATOM 1560 N N . ASN A 1 203 ? -11.289 -3.684 19.358 1.00 92.69 203 ASN A N 1
ATOM 1561 C CA . ASN A 1 203 ? -9.957 -3.985 19.897 1.00 92.69 203 ASN A CA 1
ATOM 1562 C C . ASN A 1 203 ? -9.659 -3.232 21.203 1.00 92.69 203 ASN A C 1
ATOM 1564 O O . ASN A 1 203 ? -8.937 -3.767 22.040 1.00 92.69 203 ASN A O 1
ATOM 1568 N N . THR A 1 204 ? -10.223 -2.032 21.377 1.00 94.38 204 THR A N 1
ATOM 1569 C CA . THR A 1 204 ? -9.978 -1.162 22.546 1.00 94.38 204 THR A CA 1
ATOM 1570 C C . THR A 1 204 ? -11.258 -0.871 23.335 1.00 94.38 204 THR A C 1
ATOM 1572 O O . THR A 1 204 ? -11.231 -0.856 24.562 1.00 94.38 204 THR A O 1
ATOM 1575 N N . ASN A 1 205 ? -12.392 -0.674 22.655 1.00 93.50 205 ASN A N 1
ATOM 1576 C CA . ASN A 1 205 ? -13.695 -0.443 23.281 1.00 93.50 205 ASN A CA 1
ATOM 1577 C C . ASN A 1 205 ? -14.661 -1.592 22.943 1.00 93.50 205 ASN A C 1
ATOM 1579 O O . ASN A 1 205 ? -14.631 -2.126 21.840 1.00 93.50 205 ASN A O 1
ATOM 1583 N N . ASN A 1 206 ? -15.535 -1.969 23.879 1.00 93.31 206 ASN A N 1
ATOM 1584 C CA . ASN A 1 206 ? -16.556 -2.999 23.656 1.00 93.31 206 ASN A CA 1
ATOM 1585 C C . ASN A 1 206 ? -17.631 -2.555 22.652 1.00 93.31 206 ASN A C 1
ATOM 1587 O O . ASN A 1 206 ? -18.258 -3.395 22.012 1.00 93.31 206 ASN A O 1
ATOM 1591 N N . SER A 1 207 ? -17.856 -1.245 22.533 1.00 95.12 207 SER A N 1
ATOM 1592 C CA . SER A 1 207 ? -18.682 -0.650 21.480 1.00 95.12 207 SER A CA 1
ATOM 1593 C C . SER A 1 207 ? -17.774 0.012 20.451 1.00 95.12 207 SER A C 1
ATOM 1595 O O . SER A 1 207 ? -16.879 0.763 20.832 1.00 95.12 207 SER A O 1
ATOM 1597 N N . ASP A 1 208 ? -18.003 -0.277 19.168 1.00 96.69 208 ASP A N 1
ATOM 1598 C CA . ASP A 1 208 ? -17.217 0.277 18.060 1.00 96.69 208 ASP A CA 1
ATOM 1599 C C . ASP A 1 208 ? -17.243 1.819 18.099 1.00 96.69 208 ASP A C 1
ATOM 1601 O O . ASP A 1 208 ? -18.334 2.387 17.992 1.00 96.69 208 ASP A O 1
ATOM 1605 N N . PRO A 1 209 ? -16.088 2.501 18.246 1.00 97.50 209 PRO A N 1
ATOM 1606 C CA . PRO A 1 209 ? -16.033 3.963 18.248 1.00 97.50 209 PRO A CA 1
ATOM 1607 C C . PRO A 1 209 ? -16.327 4.589 16.881 1.00 97.50 209 PRO A C 1
ATOM 1609 O O . PRO A 1 209 ? -16.604 5.783 16.807 1.00 97.50 209 PRO A O 1
ATOM 1612 N N . LYS A 1 210 ? -16.264 3.801 15.796 1.00 97.88 210 LYS A N 1
ATOM 1613 C CA . LYS A 1 210 ? -16.533 4.239 14.419 1.00 97.88 210 LYS A CA 1
ATOM 1614 C C . LYS A 1 210 ? -15.688 5.434 13.966 1.00 97.88 210 LYS A C 1
ATOM 1616 O O . LYS A 1 210 ? -16.140 6.251 13.162 1.00 97.88 210 LYS A O 1
ATOM 1621 N N . ILE A 1 211 ? -14.454 5.530 14.449 1.00 98.44 211 ILE A N 1
ATOM 1622 C CA . ILE A 1 211 ? -13.478 6.531 14.019 1.00 98.44 211 ILE A CA 1
ATOM 1623 C C . ILE A 1 211 ? -12.636 5.917 12.904 1.00 98.44 211 ILE A C 1
ATOM 1625 O O . ILE A 1 211 ? -12.175 4.779 13.009 1.00 98.44 211 ILE A O 1
ATOM 1629 N N . GLY A 1 212 ? -12.397 6.650 11.821 1.00 97.88 212 GLY A N 1
ATOM 1630 C CA . GLY A 1 212 ? -11.615 6.087 10.730 1.00 97.88 212 GLY A CA 1
ATOM 1631 C C . GLY A 1 212 ? -11.298 7.029 9.586 1.00 97.88 212 GLY A C 1
ATOM 1632 O O . GLY A 1 212 ? -11.439 8.253 9.665 1.00 97.88 212 GLY A O 1
ATOM 1633 N N . PHE A 1 213 ? -10.842 6.411 8.503 1.00 98.38 213 PHE A N 1
ATOM 1634 C CA . PHE A 1 213 ? -10.590 7.063 7.232 1.00 98.38 213 PHE A CA 1
ATOM 1635 C C . PHE A 1 213 ? -11.392 6.362 6.140 1.00 98.38 213 PHE A C 1
ATOM 1637 O O . PHE A 1 213 ? -11.283 5.150 5.976 1.00 98.38 213 PHE A O 1
ATOM 1644 N N . LYS A 1 214 ? -12.157 7.132 5.369 1.00 97.50 214 LYS A N 1
ATOM 1645 C CA . LYS A 1 214 ? -12.889 6.675 4.190 1.00 97.50 214 LYS A CA 1
ATOM 1646 C C . LYS A 1 214 ? -12.337 7.356 2.944 1.00 97.50 214 LYS A C 1
ATOM 1648 O O . LYS A 1 214 ? -12.444 8.574 2.822 1.00 97.50 214 LYS A O 1
ATOM 1653 N N . ALA A 1 215 ? -11.787 6.594 2.004 1.00 95.94 215 ALA A N 1
ATOM 1654 C CA . ALA A 1 215 ? -11.366 7.144 0.722 1.00 95.94 215 ALA A CA 1
ATOM 1655 C C . ALA A 1 215 ? -12.610 7.483 -0.113 1.00 95.94 215 ALA A C 1
ATOM 1657 O O . ALA A 1 215 ? -13.289 6.606 -0.657 1.00 95.94 215 ALA A O 1
ATOM 1658 N N . ASP A 1 216 ? -12.942 8.770 -0.164 1.00 82.94 216 ASP A N 1
ATOM 1659 C CA . ASP A 1 216 ? -14.132 9.250 -0.851 1.00 82.94 216 ASP A CA 1
ATOM 1660 C C . ASP A 1 216 ? -13.894 9.381 -2.364 1.00 82.94 216 ASP A C 1
ATOM 1662 O O . ASP A 1 216 ? -12.825 9.779 -2.822 1.00 82.94 216 ASP A O 1
ATOM 1666 N N . SER A 1 217 ? -14.915 9.037 -3.145 1.00 77.81 217 SER A N 1
ATOM 1667 C CA . SER A 1 217 ? -14.975 9.294 -4.590 1.00 77.81 217 SER A CA 1
ATOM 1668 C C . SER A 1 217 ? -16.056 10.306 -4.964 1.00 77.81 217 SER A C 1
ATOM 1670 O O . SER A 1 217 ? -16.183 10.650 -6.135 1.00 77.81 217 SER A O 1
ATOM 1672 N N . SER A 1 218 ? -16.880 10.719 -3.999 1.00 82.00 218 SER A N 1
ATOM 1673 C CA . SER A 1 218 ? -18.019 11.614 -4.204 1.00 82.00 218 SER A CA 1
ATOM 1674 C C . SER A 1 218 ? -17.676 13.082 -3.959 1.00 82.00 218 SER A C 1
ATOM 1676 O O . SER A 1 218 ? -18.279 13.955 -4.580 1.00 82.00 218 SER A O 1
ATOM 1678 N N . SER A 1 219 ? -16.689 13.361 -3.105 1.00 87.88 219 SER A N 1
ATOM 1679 C CA . SER A 1 219 ? -16.275 14.719 -2.758 1.00 87.88 219 SER A CA 1
ATOM 1680 C C . SER A 1 219 ? -14.780 14.818 -2.443 1.00 87.88 219 SER A C 1
ATOM 1682 O O . SER A 1 219 ? -14.083 13.810 -2.299 1.00 87.88 219 SER A O 1
ATOM 1684 N N . SER A 1 220 ? -14.270 16.049 -2.354 1.00 91.12 220 SER A N 1
ATOM 1685 C CA . SER A 1 220 ? -12.911 16.301 -1.874 1.00 91.12 220 SER A CA 1
ATOM 1686 C C . SER A 1 220 ? -12.791 15.891 -0.406 1.00 91.12 220 SER A C 1
ATOM 1688 O O . SER A 1 220 ? -13.470 16.450 0.452 1.00 91.12 220 SER A O 1
ATOM 1690 N N . SER A 1 221 ? -11.897 14.949 -0.107 1.00 91.75 221 SER A N 1
ATOM 1691 C CA . SER A 1 221 ? -11.657 14.503 1.268 1.00 91.75 221 SER A CA 1
ATOM 1692 C C . SER A 1 221 ? -10.834 15.530 2.053 1.00 91.75 221 SER A C 1
ATOM 1694 O O . SER A 1 221 ? -9.792 15.987 1.584 1.00 91.75 221 SER A O 1
ATOM 1696 N N . SER A 1 222 ? -11.265 15.831 3.281 1.00 92.94 222 SER A N 1
ATOM 1697 C CA . SER A 1 222 ? -10.503 16.588 4.281 1.00 92.94 222 SER A CA 1
ATOM 1698 C C . SER A 1 222 ? -10.119 15.656 5.424 1.00 92.94 222 SER A C 1
ATOM 1700 O O . SER A 1 222 ? -10.976 14.964 5.968 1.00 92.94 222 SER A O 1
ATOM 1702 N N . SER A 1 223 ? -8.835 15.598 5.771 1.00 96.81 223 SER A N 1
ATOM 1703 C CA . SER A 1 223 ? -8.310 14.652 6.759 1.00 96.81 223 SER A CA 1
ATOM 1704 C C . SER A 1 223 ? -7.202 15.271 7.597 1.00 96.81 223 SER A C 1
ATOM 1706 O O . SER A 1 223 ? -6.469 16.131 7.111 1.00 96.81 223 SER A O 1
ATOM 1708 N N . THR A 1 224 ? -7.028 14.782 8.823 1.00 97.94 224 THR A N 1
ATOM 1709 C CA . THR A 1 224 ? -5.962 15.222 9.733 1.00 97.9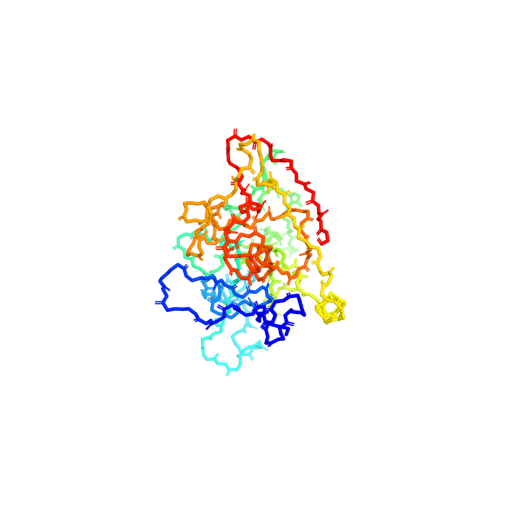4 224 THR A CA 1
ATOM 1710 C C . THR A 1 224 ? -5.299 14.034 10.424 1.00 97.94 224 THR A C 1
ATOM 1712 O O . THR A 1 224 ? -5.927 12.991 10.612 1.00 97.94 224 THR A O 1
ATOM 1715 N N . LEU A 1 225 ? -4.019 14.179 10.779 1.00 98.12 225 LEU A N 1
ATOM 1716 C CA . LEU A 1 225 ? -3.304 13.204 11.602 1.00 98.12 225 LEU A CA 1
ATOM 1717 C C . LEU A 1 225 ? -3.648 13.427 13.077 1.00 98.12 225 LEU A C 1
ATOM 1719 O O . LEU A 1 225 ? -3.619 14.563 13.554 1.00 98.12 225 LEU A O 1
ATOM 1723 N N . VAL A 1 226 ? -3.917 12.343 13.798 1.00 97.31 226 VAL A N 1
ATOM 1724 C CA . VAL A 1 226 ? -4.137 12.337 15.250 1.00 97.31 226 VAL A CA 1
ATOM 1725 C C . VAL A 1 226 ? -3.243 11.300 15.923 1.00 97.31 226 VAL A C 1
ATOM 1727 O O . VAL A 1 226 ? -2.836 10.326 15.287 1.00 97.31 226 VAL A O 1
ATOM 1730 N N . GLY A 1 227 ? -2.875 11.571 17.176 1.00 93.25 227 GLY A N 1
ATOM 1731 C CA . GLY A 1 227 ? -2.047 10.691 18.007 1.00 93.25 227 GLY A CA 1
ATOM 1732 C C . GLY A 1 227 ? -2.817 9.525 18.600 1.00 93.25 227 GLY A C 1
ATOM 1733 O O . GLY A 1 227 ? -4.053 9.651 18.741 1.00 93.25 227 GLY A O 1
#

Secondary structure (DSSP, 8-state):
-TTSBPTTT--BTT-----STTPPPPSS--TTSS-EEEGGGSBT--S-HHHH-SSSS-EEE--SS---BSBSS-EEGGGS--TTTTP-TTSGGGEE--TTS--EESS-SEE-S--STT---TT-GGG----HHHHHHHHHHHHTT---EEESB-SSTT----HHHH--TT-TTSGGG---SSSSPTTS-HHHHHHHHTSSSSSS-SS----B----SSS----EEE-

Radius of gyration: 19.92 Å; chains: 1; bounding box: 48×38×62 Å

Sequence (227 aa):
LDFLPWIGNDKAFSNSHTLSSSTPLPTFSNINVGVKSDITQHLNKENTRWVFIPNSSPDIWTGAGYRKQGNNNGIPLTSVKPSSPSFNPSSAENQVTPAGGSSKKTTYDNLPNSISPTSDWINALTFTNKNNPQRNQLLLRALLGTIPVLINKSGEGGEEFNHTSEQKWDKTETKDGNLPGFGEVNGLYNAALLYTYGFFGTNTNNSDPKIGFKADSSSSSSSTLVG